Protein AF-A0A7V0RIN4-F1 (afdb_monomer)

Structure (mmCIF, N/CA/C/O backbone):
data_AF-A0A7V0RIN4-F1
#
_entry.id   AF-A0A7V0RIN4-F1
#
loop_
_atom_site.group_PDB
_atom_site.id
_atom_site.type_symbol
_atom_site.label_atom_id
_atom_site.label_alt_id
_atom_site.label_comp_id
_atom_site.label_asym_id
_atom_site.label_entity_id
_atom_site.label_seq_id
_atom_site.pdbx_PDB_ins_code
_atom_site.Cartn_x
_atom_site.Cartn_y
_atom_site.Cartn_z
_atom_site.occupancy
_atom_site.B_iso_or_equiv
_atom_site.auth_seq_id
_atom_site.auth_comp_id
_atom_site.auth_asym_id
_atom_site.auth_atom_id
_atom_site.pdbx_PDB_model_num
ATOM 1 N N . ALA A 1 1 ? 7.606 5.659 -5.996 1.00 88.56 1 ALA A N 1
ATOM 2 C CA . ALA A 1 1 ? 8.391 6.176 -7.137 1.00 88.56 1 ALA A CA 1
ATOM 3 C C . ALA A 1 1 ? 8.523 5.088 -8.209 1.00 88.56 1 ALA A C 1
ATOM 5 O O . ALA A 1 1 ? 8.202 3.943 -7.906 1.00 88.56 1 ALA A O 1
ATOM 6 N N . TRP A 1 2 ? 8.935 5.435 -9.434 1.00 95.88 2 TRP A N 1
ATOM 7 C CA . TRP A 1 2 ? 9.162 4.487 -10.538 1.00 95.88 2 TRP A CA 1
ATOM 8 C C . TRP A 1 2 ? 10.630 4.509 -10.979 1.00 95.88 2 TRP A C 1
ATOM 10 O O . TRP A 1 2 ? 11.251 5.571 -10.894 1.00 95.88 2 TRP A O 1
ATOM 20 N N . PRO A 1 3 ? 11.192 3.372 -11.421 1.00 96.38 3 PRO A N 1
ATOM 21 C CA . PRO A 1 3 ? 12.550 3.319 -11.941 1.00 96.38 3 PRO A CA 1
ATOM 22 C C . PRO A 1 3 ? 12.617 4.010 -13.308 1.00 96.38 3 PRO A C 1
ATOM 24 O O . PRO A 1 3 ? 11.660 3.970 -14.080 1.00 96.38 3 PRO A O 1
ATOM 27 N N . GLN A 1 4 ? 13.756 4.638 -13.601 1.00 95.06 4 GLN A N 1
ATOM 28 C CA . GLN A 1 4 ? 14.019 5.265 -14.904 1.00 95.06 4 GLN A CA 1
ATOM 29 C C . GLN A 1 4 ? 14.471 4.256 -15.967 1.00 95.06 4 GLN A C 1
ATOM 31 O O . GLN A 1 4 ? 14.445 4.567 -17.152 1.00 95.06 4 GLN A O 1
ATOM 36 N N . ASP A 1 5 ? 14.902 3.065 -15.551 1.00 96.00 5 ASP A N 1
ATOM 37 C CA . ASP A 1 5 ? 15.241 1.984 -16.469 1.00 96.00 5 ASP A CA 1
ATOM 38 C C . ASP A 1 5 ? 13.971 1.371 -17.080 1.00 96.00 5 ASP A C 1
ATOM 40 O O . ASP A 1 5 ? 13.063 0.935 -16.362 1.00 96.00 5 ASP A O 1
ATOM 44 N N . ASP A 1 6 ? 13.921 1.316 -18.411 1.00 94.69 6 ASP A N 1
ATOM 45 C CA . ASP A 1 6 ? 12.752 0.845 -19.156 1.00 94.69 6 ASP A CA 1
ATOM 46 C C . ASP A 1 6 ? 12.418 -0.620 -18.855 1.00 94.69 6 ASP A C 1
ATOM 48 O O . ASP A 1 6 ? 11.239 -0.977 -18.793 1.00 94.69 6 ASP A O 1
ATOM 52 N N . ALA A 1 7 ? 13.423 -1.475 -18.638 1.00 95.94 7 ALA A N 1
ATOM 53 C CA . ALA A 1 7 ? 13.204 -2.893 -18.370 1.00 95.94 7 ALA A CA 1
ATOM 54 C C . ALA A 1 7 ? 12.628 -3.114 -16.964 1.00 95.94 7 ALA A C 1
ATOM 56 O O . ALA A 1 7 ? 11.648 -3.851 -16.812 1.00 95.94 7 ALA A O 1
ATOM 57 N N . GLN A 1 8 ? 13.166 -2.432 -15.949 1.00 96.62 8 GLN A N 1
ATOM 58 C CA . GLN A 1 8 ? 12.593 -2.412 -14.602 1.00 96.62 8 GLN A CA 1
ATOM 59 C C . GLN A 1 8 ? 11.155 -1.877 -14.626 1.00 96.62 8 GLN A C 1
ATOM 61 O O . GLN A 1 8 ? 10.256 -2.464 -14.021 1.00 96.62 8 GLN A O 1
ATOM 66 N N . CYS A 1 9 ? 10.914 -0.788 -15.358 1.00 96.69 9 CYS A N 1
ATOM 67 C CA . CYS A 1 9 ? 9.596 -0.175 -15.465 1.00 96.69 9 CYS A CA 1
ATOM 68 C C . CYS A 1 9 ? 8.587 -1.118 -16.149 1.00 96.69 9 CYS A C 1
ATOM 70 O O . CYS A 1 9 ? 7.504 -1.371 -15.618 1.00 96.69 9 CYS A O 1
ATOM 72 N N . ALA A 1 10 ? 8.966 -1.733 -17.273 1.00 97.56 10 ALA A N 1
ATOM 73 C CA . ALA A 1 10 ? 8.162 -2.734 -17.974 1.00 97.56 10 ALA A CA 1
ATOM 74 C C . ALA A 1 10 ? 7.831 -3.948 -17.089 1.00 97.56 10 ALA A C 1
ATOM 76 O O . ALA A 1 10 ? 6.691 -4.426 -17.096 1.00 97.56 10 ALA A O 1
ATOM 77 N N . ALA A 1 11 ? 8.792 -4.416 -16.285 1.00 97.38 11 ALA A N 1
ATOM 78 C CA . ALA A 1 11 ? 8.574 -5.499 -15.333 1.00 97.38 11 ALA A CA 1
ATOM 79 C C . ALA A 1 11 ? 7.512 -5.131 -14.285 1.00 97.38 11 ALA A C 1
ATOM 81 O O . ALA A 1 11 ? 6.606 -5.927 -14.039 1.00 97.38 11 ALA A O 1
ATOM 82 N N . LEU A 1 12 ? 7.554 -3.913 -13.731 1.00 97.25 12 LEU A N 1
ATOM 83 C CA . LEU A 1 12 ? 6.536 -3.431 -12.790 1.00 97.25 12 LEU A CA 1
ATOM 84 C C . LEU A 1 12 ? 5.145 -3.320 -13.438 1.00 97.25 12 LEU A C 1
ATOM 86 O O . LEU A 1 12 ? 4.153 -3.737 -12.835 1.00 97.25 12 LEU A O 1
ATOM 90 N N . VAL A 1 13 ? 5.054 -2.819 -14.678 1.00 98.00 13 VAL A N 1
ATOM 91 C CA . VAL A 1 13 ? 3.782 -2.746 -15.429 1.00 98.00 13 VAL A CA 1
ATOM 92 C C . V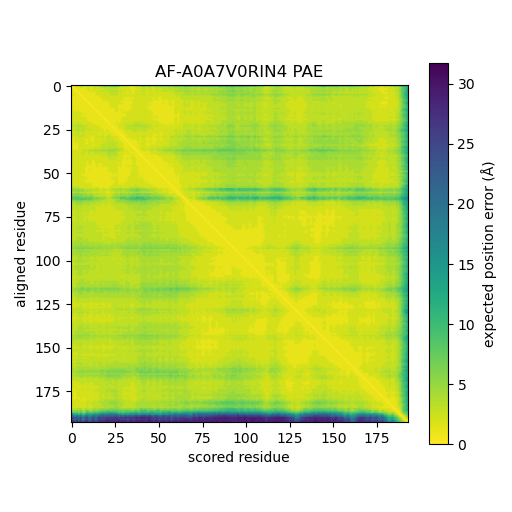AL A 1 13 ? 3.188 -4.140 -15.653 1.00 98.00 13 VAL A C 1
ATOM 94 O O . VAL A 1 13 ? 1.996 -4.362 -15.415 1.00 98.00 13 VAL A O 1
ATOM 97 N N . ALA A 1 14 ? 4.011 -5.092 -16.098 1.00 98.38 14 ALA A N 1
ATOM 98 C CA . ALA A 1 14 ? 3.585 -6.472 -16.297 1.00 98.38 14 ALA A CA 1
ATOM 99 C C . ALA A 1 14 ? 3.174 -7.123 -14.967 1.00 98.38 14 ALA A C 1
ATOM 101 O O . ALA A 1 14 ? 2.112 -7.740 -14.888 1.00 98.38 14 ALA A O 1
ATOM 102 N N . TYR A 1 15 ? 3.953 -6.928 -13.900 1.00 97.69 15 TYR A N 1
ATOM 103 C CA . TYR A 1 15 ? 3.659 -7.491 -12.584 1.00 97.69 15 TYR A CA 1
ATOM 104 C C . TYR A 1 15 ? 2.322 -6.993 -12.020 1.00 97.69 15 TYR A C 1
ATOM 106 O O . TYR A 1 15 ? 1.549 -7.792 -11.492 1.00 97.69 15 TYR A O 1
ATOM 114 N N . GLY A 1 16 ? 1.975 -5.718 -12.233 1.00 97.31 16 GLY A N 1
ATOM 115 C CA . GLY A 1 16 ? 0.652 -5.189 -11.889 1.00 97.31 16 GLY A CA 1
ATOM 116 C C . GLY A 1 16 ? -0.498 -5.933 -12.584 1.00 97.31 16 GLY A C 1
ATOM 117 O O . GLY A 1 16 ? -1.502 -6.253 -11.948 1.00 97.31 16 GLY A O 1
ATOM 118 N N . GLY A 1 17 ? -0.338 -6.282 -13.867 1.00 98.00 17 GLY A N 1
ATOM 119 C CA . GLY A 1 17 ? -1.309 -7.104 -14.599 1.00 98.00 17 GLY A CA 1
ATOM 120 C C . GLY A 1 17 ? -1.410 -8.537 -14.069 1.00 98.00 17 GLY A C 1
ATOM 121 O O . GLY A 1 17 ? -2.513 -9.064 -13.922 1.00 98.00 17 GLY A O 1
ATOM 122 N N . THR A 1 18 ? -0.272 -9.145 -13.729 1.00 98.25 18 THR A N 1
ATOM 123 C CA . THR A 1 18 ? -0.212 -10.468 -13.089 1.00 98.25 18 THR A CA 1
ATOM 124 C C . THR A 1 18 ? -0.971 -10.476 -11.762 1.00 98.25 18 THR A C 1
ATOM 126 O O . THR A 1 18 ? -1.851 -11.313 -11.568 1.00 98.25 18 THR A O 1
ATOM 129 N N . LEU A 1 19 ? -0.691 -9.521 -10.868 1.00 96.56 19 LEU A N 1
ATOM 130 C CA . LEU A 1 19 ? -1.348 -9.431 -9.561 1.00 96.56 19 LEU A CA 1
ATOM 131 C C . LEU A 1 19 ? -2.846 -9.137 -9.678 1.00 96.56 19 LEU A C 1
ATOM 133 O O . LEU A 1 19 ? -3.633 -9.731 -8.945 1.00 96.56 19 LEU A O 1
ATOM 137 N N . ALA A 1 20 ? -3.261 -8.287 -10.623 1.00 96.75 20 ALA A N 1
ATOM 138 C CA . ALA A 1 20 ? -4.677 -8.021 -10.872 1.00 96.75 20 ALA A CA 1
ATOM 139 C C . ALA A 1 20 ? -5.444 -9.291 -11.278 1.00 96.75 20 ALA A C 1
ATOM 141 O O . ALA A 1 20 ? -6.549 -9.531 -10.791 1.00 96.75 20 ALA A O 1
ATOM 142 N N . ALA A 1 21 ? -4.847 -10.125 -12.135 1.00 96.94 21 ALA A N 1
ATOM 143 C CA . ALA A 1 21 ? -5.445 -11.389 -12.554 1.00 96.94 21 ALA A CA 1
ATOM 144 C C . ALA A 1 21 ? -5.509 -12.418 -11.415 1.00 96.94 21 ALA A C 1
ATOM 146 O O . ALA A 1 21 ? -6.535 -13.076 -11.249 1.00 96.94 21 ALA A O 1
ATOM 147 N N . ILE A 1 22 ? -4.438 -12.541 -10.623 1.00 96.25 22 ILE A N 1
ATOM 148 C CA . ILE A 1 22 ? -4.377 -13.457 -9.472 1.00 96.25 22 ILE A CA 1
ATOM 149 C C . ILE A 1 22 ? -5.377 -13.038 -8.390 1.00 96.25 22 ILE A C 1
ATOM 151 O O . ILE A 1 22 ? -6.094 -13.881 -7.859 1.00 96.25 22 ILE A O 1
ATOM 155 N N . GLY A 1 23 ? -5.454 -11.740 -8.090 1.00 93.75 23 GLY A N 1
ATOM 156 C CA . GLY A 1 23 ? -6.353 -11.183 -7.080 1.00 93.75 23 GLY A CA 1
ATOM 157 C C . GLY A 1 23 ? -7.824 -11.109 -7.500 1.00 93.75 23 GLY A C 1
ATOM 158 O O . GLY A 1 23 ? -8.652 -10.685 -6.700 1.00 93.75 23 GLY A O 1
ATOM 159 N N . GLY A 1 24 ? -8.167 -11.488 -8.737 1.00 93.25 24 GLY A N 1
ATOM 160 C CA . GLY A 1 24 ? -9.548 -11.478 -9.228 1.00 93.25 24 GLY A CA 1
ATOM 161 C C . GLY A 1 24 ? -10.128 -10.076 -9.447 1.00 93.25 24 GLY A C 1
ATOM 162 O O . GLY A 1 24 ? -11.337 -9.883 -9.316 1.00 93.25 24 GLY A O 1
ATOM 163 N N . ALA A 1 25 ? -9.290 -9.084 -9.762 1.00 95.56 25 ALA A N 1
ATOM 164 C CA . ALA A 1 25 ? -9.740 -7.712 -9.969 1.00 95.56 25 ALA A CA 1
ATOM 165 C C . ALA A 1 25 ? -10.677 -7.597 -11.186 1.00 95.56 25 ALA A C 1
ATOM 167 O O . ALA A 1 25 ? -10.379 -8.095 -12.271 1.00 95.56 25 ALA A O 1
ATOM 168 N N . ALA A 1 26 ? -11.791 -6.875 -11.029 1.00 96.69 26 ALA A N 1
ATOM 169 C CA . ALA A 1 26 ? -12.725 -6.608 -12.128 1.00 96.69 26 ALA A CA 1
ATOM 170 C C . ALA A 1 26 ? -12.158 -5.628 -13.175 1.00 96.69 26 ALA A C 1
ATOM 172 O O . ALA A 1 26 ? -12.588 -5.619 -14.327 1.00 96.69 26 ALA A O 1
ATOM 173 N N . SER A 1 27 ? -11.206 -4.786 -12.770 1.00 96.81 27 SER A N 1
ATOM 174 C CA . SER A 1 27 ? -10.535 -3.804 -13.618 1.00 96.81 27 SER A CA 1
ATOM 175 C C . SER A 1 27 ? -9.115 -3.568 -13.114 1.00 96.81 27 SER A C 1
ATOM 177 O O . SER A 1 27 ? -8.848 -3.687 -11.918 1.00 96.81 27 SER A O 1
ATOM 179 N N . VAL A 1 28 ? -8.211 -3.208 -14.024 1.00 97.12 28 VAL A N 1
ATOM 180 C CA . VAL A 1 28 ? -6.842 -2.798 -13.703 1.00 97.12 28 VAL A CA 1
ATOM 181 C C . VAL A 1 28 ? -6.463 -1.569 -14.517 1.00 97.12 28 VAL A C 1
ATOM 183 O O . VAL A 1 28 ? -6.627 -1.530 -15.737 1.00 97.12 28 VAL A O 1
ATOM 186 N N . THR A 1 29 ? -5.930 -0.563 -13.831 1.00 96.62 29 THR A N 1
ATOM 187 C CA . THR A 1 29 ? -5.365 0.627 -14.466 1.00 96.62 29 THR A CA 1
ATOM 188 C C . THR A 1 29 ? -3.908 0.352 -14.808 1.00 96.62 29 THR A C 1
ATOM 190 O O . THR A 1 29 ? -3.083 0.172 -13.914 1.00 96.62 29 THR A O 1
ATOM 193 N N . THR A 1 30 ? -3.589 0.316 -16.101 1.00 95.94 30 THR A N 1
ATOM 194 C CA . THR A 1 30 ? -2.203 0.155 -16.558 1.00 95.94 30 THR A CA 1
ATOM 195 C C . THR A 1 30 ? -1.355 1.383 -16.235 1.00 95.94 30 THR A C 1
ATOM 197 O O . THR A 1 30 ? -1.860 2.491 -16.042 1.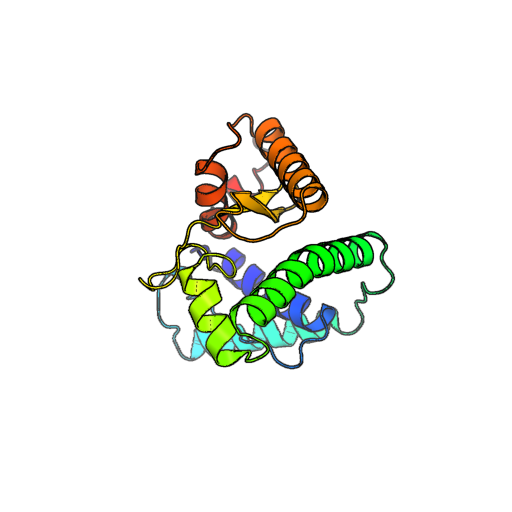00 95.94 30 THR A O 1
ATOM 200 N N . LYS A 1 31 ? -0.042 1.175 -16.248 1.00 97.00 31 LYS A N 1
ATOM 201 C CA . LYS A 1 31 ? 0.984 2.218 -16.221 1.00 97.00 31 LYS A CA 1
ATOM 202 C C . LYS A 1 31 ? 1.818 2.161 -17.500 1.00 97.00 31 LYS A C 1
ATOM 204 O O . LYS A 1 31 ? 1.521 1.361 -18.389 1.00 97.00 31 LYS A O 1
ATOM 209 N N . SER A 1 32 ? 2.804 3.042 -17.617 1.00 97.12 32 SER A N 1
ATOM 210 C CA . SER A 1 32 ? 3.659 3.159 -18.802 1.00 97.12 32 SER A CA 1
ATOM 211 C C . SER A 1 32 ? 5.131 3.180 -18.408 1.00 97.12 32 SER A C 1
ATOM 213 O O . SER A 1 32 ? 5.456 3.539 -17.279 1.00 97.12 32 SER A O 1
ATOM 215 N N . THR A 1 33 ? 6.018 2.879 -19.355 1.00 96.25 33 THR A N 1
ATOM 216 C CA . THR A 1 33 ? 7.471 3.023 -19.160 1.00 96.25 33 THR A CA 1
ATOM 217 C C . THR A 1 33 ? 7.885 4.465 -18.850 1.00 96.25 33 THR A C 1
ATOM 219 O O . THR A 1 33 ? 8.903 4.702 -18.214 1.00 96.25 33 THR A O 1
ATOM 222 N N . HIS A 1 34 ? 7.043 5.440 -19.207 1.00 96.88 34 HIS A N 1
ATOM 223 C CA . HIS A 1 34 ? 7.301 6.862 -18.997 1.00 96.88 34 HIS A CA 1
ATOM 224 C C . HIS A 1 34 ? 6.951 7.374 -17.587 1.00 96.88 34 HIS A C 1
ATOM 226 O O . HIS A 1 34 ? 7.130 8.561 -17.320 1.00 96.88 34 HIS A O 1
ATOM 232 N N . GLU A 1 35 ? 6.466 6.523 -16.676 1.00 96.19 35 GLU A N 1
ATOM 233 C CA . GLU A 1 35 ? 5.924 6.957 -15.377 1.00 96.19 35 GLU A CA 1
ATOM 234 C C . GLU A 1 35 ? 6.948 7.706 -14.499 1.00 96.19 35 GLU A C 1
ATOM 236 O O . GLU A 1 35 ? 6.569 8.567 -13.708 1.00 96.19 35 GLU A O 1
ATOM 241 N N . ALA A 1 36 ? 8.249 7.433 -14.662 1.00 95.44 36 ALA A N 1
ATOM 242 C CA . ALA A 1 36 ? 9.317 8.156 -13.966 1.00 95.44 36 ALA A CA 1
ATOM 243 C C . ALA A 1 36 ? 9.644 9.537 -14.574 1.00 95.44 36 ALA A C 1
ATOM 245 O O . ALA A 1 36 ? 10.322 10.342 -13.937 1.00 95.44 36 ALA A O 1
ATOM 246 N N . PHE A 1 37 ? 9.181 9.815 -15.796 1.00 95.00 37 PHE A N 1
ATOM 247 C CA . PHE A 1 37 ? 9.562 10.993 -16.580 1.00 95.00 37 PHE A CA 1
ATOM 248 C C . PHE A 1 37 ? 8.417 11.997 -16.754 1.00 95.00 37 PHE A C 1
ATOM 250 O O . PHE A 1 37 ? 8.662 13.202 -16.799 1.00 95.00 37 PHE A O 1
ATOM 257 N N . GLY A 1 38 ? 7.169 11.529 -16.854 1.00 94.25 38 GLY A N 1
ATOM 258 C CA . GLY A 1 38 ? 6.003 12.398 -16.999 1.00 94.25 38 GLY A CA 1
ATOM 259 C C . GLY A 1 38 ? 4.827 11.739 -17.714 1.00 94.25 38 GLY A C 1
ATOM 260 O O . GLY A 1 38 ? 4.660 10.522 -17.699 1.00 94.25 38 GLY A O 1
ATOM 261 N N . ILE A 1 39 ? 3.985 12.564 -18.342 1.00 96.81 39 ILE A N 1
ATOM 262 C CA . ILE A 1 39 ? 2.812 12.088 -19.087 1.00 96.81 39 ILE A CA 1
ATOM 263 C C . ILE A 1 39 ? 3.283 11.221 -20.272 1.00 96.81 39 ILE A C 1
ATOM 265 O O . ILE A 1 39 ? 4.112 11.683 -21.063 1.00 96.81 39 IL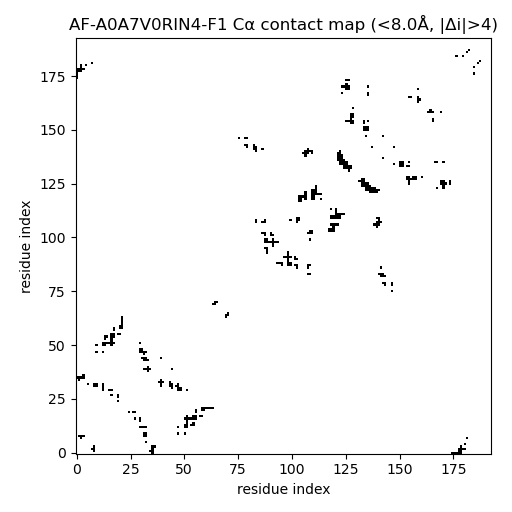E A O 1
ATOM 269 N N . PRO A 1 40 ? 2.764 9.989 -20.436 1.00 97.56 40 PRO A N 1
ATOM 270 C CA . PRO A 1 40 ? 3.188 9.119 -21.521 1.00 97.56 40 PRO A CA 1
ATOM 271 C C . PRO A 1 40 ? 2.749 9.637 -22.884 1.00 97.56 40 PRO A C 1
ATOM 273 O O . PRO A 1 40 ? 1.683 10.235 -23.047 1.00 97.56 40 PRO A O 1
ATOM 276 N N . THR A 1 41 ? 3.541 9.304 -23.899 1.00 98.19 41 THR A N 1
ATOM 277 C CA . THR A 1 41 ? 3.077 9.389 -25.283 1.00 98.19 41 THR A CA 1
ATOM 278 C C . THR A 1 41 ? 1.974 8.346 -25.518 1.00 98.19 41 THR A C 1
ATOM 280 O O . THR A 1 41 ? 1.897 7.342 -24.796 1.00 98.19 41 THR A O 1
ATOM 283 N N . PRO A 1 42 ? 1.125 8.514 -26.548 1.00 98.25 42 PRO A N 1
ATOM 284 C CA . PRO A 1 42 ? 0.139 7.496 -26.908 1.00 98.25 42 PRO A CA 1
ATOM 285 C C . PRO A 1 42 ? 0.754 6.106 -27.138 1.00 98.25 42 PRO A C 1
ATOM 287 O O . PRO A 1 42 ? 0.141 5.102 -26.785 1.00 98.25 42 PRO A O 1
ATOM 290 N N . GLN A 1 43 ? 1.972 6.046 -27.688 1.00 98.06 43 GLN A N 1
ATOM 291 C CA . GLN A 1 43 ? 2.707 4.808 -27.951 1.00 98.06 43 GLN A CA 1
ATOM 292 C C . GLN A 1 43 ? 3.121 4.112 -26.651 1.00 98.06 43 GLN A C 1
ATOM 294 O O . GLN A 1 43 ? 2.750 2.958 -26.453 1.00 98.06 43 GLN A O 1
ATOM 299 N N . ALA A 1 44 ? 3.777 4.827 -25.730 1.00 97.06 44 ALA A N 1
ATOM 300 C CA . ALA A 1 44 ? 4.184 4.271 -24.437 1.00 97.06 44 ALA A CA 1
ATOM 301 C C . ALA A 1 44 ? 2.973 3.810 -23.604 1.00 97.06 44 ALA A C 1
ATOM 303 O O . ALA A 1 44 ? 3.021 2.793 -22.909 1.00 97.06 44 ALA A O 1
ATOM 304 N N . ASN A 1 45 ? 1.846 4.522 -23.708 1.00 98.00 45 ASN A N 1
ATOM 305 C CA . ASN A 1 45 ? 0.601 4.114 -23.059 1.00 98.00 45 ASN A CA 1
ATOM 306 C C . ASN A 1 45 ? 0.018 2.826 -23.682 1.00 98.00 45 ASN A C 1
ATOM 308 O O . ASN A 1 45 ? -0.359 1.892 -22.973 1.00 98.00 45 ASN A O 1
ATOM 312 N N . ALA A 1 46 ? -0.008 2.733 -25.017 1.00 98.19 46 ALA A N 1
ATOM 313 C CA . ALA A 1 46 ? -0.459 1.532 -25.724 1.00 98.19 46 ALA A CA 1
ATOM 314 C C . ALA A 1 46 ? 0.439 0.310 -25.452 1.00 98.19 46 ALA A C 1
ATOM 316 O O . ALA A 1 46 ? -0.056 -0.815 -25.347 1.00 98.19 46 ALA A O 1
ATOM 317 N N . GLU A 1 47 ? 1.748 0.518 -25.310 1.00 98.00 47 GLU A N 1
ATOM 318 C CA . GLU A 1 47 ? 2.702 -0.512 -24.894 1.00 98.00 47 GLU A CA 1
ATOM 319 C C . GLU A 1 47 ? 2.409 -1.008 -23.477 1.00 98.00 47 GLU A C 1
ATOM 321 O O . GLU A 1 47 ? 2.313 -2.221 -23.275 1.00 98.00 47 GLU A O 1
ATOM 326 N N . GLY A 1 48 ? 2.146 -0.094 -22.537 1.00 98.19 48 GLY A N 1
ATOM 327 C CA . GLY A 1 48 ? 1.643 -0.404 -21.195 1.00 98.19 48 GLY A CA 1
ATOM 328 C C . GLY A 1 48 ? 0.437 -1.343 -21.219 1.00 98.19 48 GLY A C 1
ATOM 329 O O . GLY A 1 48 ? 0.482 -2.446 -20.673 1.00 98.19 48 GLY A O 1
ATOM 330 N N . LEU A 1 49 ? -0.611 -0.959 -21.960 1.00 98.38 49 LEU A N 1
ATOM 331 C CA . LEU A 1 49 ? -1.828 -1.766 -22.119 1.00 98.38 49 LEU A CA 1
ATOM 332 C C . LEU A 1 49 ? -1.536 -3.175 -22.650 1.00 98.38 49 LEU A C 1
ATOM 334 O O . LEU A 1 49 ? -2.119 -4.156 -22.180 1.00 98.38 49 LEU A O 1
ATOM 338 N N . ARG A 1 50 ? -0.641 -3.296 -23.636 1.00 98.62 50 ARG A N 1
ATOM 339 C CA . ARG A 1 50 ? -0.241 -4.593 -24.197 1.00 98.62 50 ARG A CA 1
ATOM 340 C C . ARG A 1 50 ? 0.502 -5.448 -23.173 1.00 98.62 50 ARG A C 1
ATOM 342 O O . ARG A 1 50 ? 0.189 -6.634 -23.069 1.00 98.62 50 ARG A O 1
ATOM 349 N N . MET A 1 51 ? 1.440 -4.864 -22.423 1.00 98.62 51 MET A N 1
ATOM 350 C CA . MET A 1 51 ? 2.181 -5.554 -21.361 1.00 98.62 51 MET A CA 1
ATOM 351 C C . MET A 1 51 ? 1.233 -6.079 -20.283 1.00 98.62 51 MET A C 1
ATOM 353 O O . MET A 1 51 ? 1.228 -7.278 -20.001 1.00 98.62 51 MET A O 1
ATOM 357 N N . THR A 1 52 ? 0.363 -5.219 -19.749 1.00 98.56 52 THR A N 1
ATOM 358 C CA . THR A 1 52 ? -0.625 -5.602 -18.732 1.00 98.56 52 THR A CA 1
ATOM 359 C C . THR A 1 52 ? -1.576 -6.683 -19.246 1.00 98.56 52 THR A C 1
ATOM 361 O O . THR A 1 52 ? -1.800 -7.678 -18.559 1.00 98.56 52 THR A O 1
ATOM 364 N N . ARG A 1 53 ? -2.090 -6.560 -20.479 1.00 98.44 53 ARG A N 1
ATOM 365 C CA . ARG A 1 53 ? -2.975 -7.576 -21.073 1.00 98.44 53 ARG A CA 1
ATOM 366 C C . ARG A 1 53 ? -2.281 -8.930 -21.235 1.00 98.44 53 ARG A C 1
ATOM 368 O O . ARG A 1 53 ? -2.901 -9.962 -20.978 1.00 98.44 53 ARG A O 1
ATOM 375 N N . MET A 1 54 ? -1.018 -8.942 -21.662 1.00 98.69 54 MET A N 1
ATOM 376 C CA . MET A 1 54 ? -0.248 -10.179 -21.793 1.00 98.69 54 MET A CA 1
ATOM 377 C C . MET A 1 54 ? 0.003 -10.826 -20.426 1.00 98.69 54 MET A C 1
ATOM 379 O O . MET A 1 54 ? -0.183 -12.032 -20.279 1.00 98.69 54 MET A O 1
ATOM 383 N N . ALA A 1 55 ? 0.348 -10.031 -19.413 1.00 98.56 55 ALA A N 1
ATOM 384 C CA . ALA A 1 55 ? 0.554 -10.515 -18.052 1.00 98.56 55 ALA A CA 1
ATOM 385 C C . ALA A 1 55 ? -0.712 -11.152 -17.451 1.00 98.56 55 ALA A C 1
ATOM 387 O O . ALA A 1 55 ? -0.650 -12.262 -16.922 1.00 98.56 55 ALA A O 1
ATOM 388 N N . ILE A 1 56 ? -1.880 -10.521 -17.634 1.00 98.44 56 ILE A N 1
ATOM 389 C CA . ILE A 1 56 ? -3.178 -11.097 -17.239 1.00 98.44 56 ILE A CA 1
ATOM 390 C C . ILE A 1 56 ? -3.388 -12.464 -17.897 1.00 98.44 56 ILE A C 1
ATOM 392 O O . ILE A 1 56 ? -3.772 -13.430 -17.236 1.00 98.44 56 ILE A O 1
ATOM 396 N N . TYR A 1 57 ? -3.121 -12.565 -19.204 1.00 98.31 57 TYR A N 1
ATOM 397 C CA . TYR A 1 57 ? -3.258 -13.827 -19.923 1.00 98.31 57 TYR A CA 1
ATOM 398 C C . TYR A 1 57 ? -2.329 -14.906 -19.355 1.00 98.31 57 TYR A C 1
ATOM 400 O O . TYR A 1 57 ? -2.764 -16.044 -19.171 1.00 98.31 57 TYR A O 1
ATOM 408 N N . LEU A 1 58 ? -1.074 -14.574 -19.047 1.00 98.44 58 LEU A N 1
ATOM 409 C CA . LEU A 1 58 ? -0.115 -15.517 -18.463 1.00 98.44 58 LEU A CA 1
ATOM 410 C C . LEU A 1 58 ? -0.551 -16.008 -17.074 1.00 98.44 58 LEU A C 1
ATOM 412 O O . LEU A 1 58 ? -0.390 -17.187 -16.771 1.00 98.44 58 LEU A O 1
ATOM 416 N N . ALA A 1 59 ? -1.180 -15.147 -16.275 1.00 97.81 59 ALA A N 1
ATOM 417 C CA . ALA A 1 59 ? -1.597 -15.448 -14.908 1.00 97.81 59 ALA A CA 1
ATOM 418 C C . ALA A 1 59 ? -2.965 -16.152 -14.779 1.00 97.81 59 ALA A C 1
ATOM 420 O O . ALA A 1 59 ? -3.379 -16.496 -13.674 1.00 97.81 59 ALA A O 1
ATOM 421 N N . ARG A 1 60 ? -3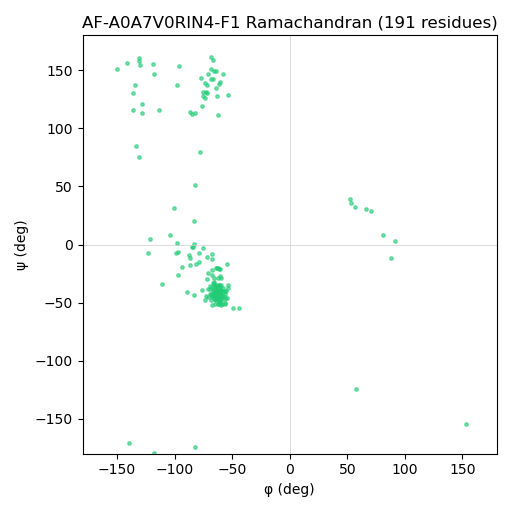.682 -16.397 -15.886 1.00 92.38 60 ARG A N 1
ATOM 422 C CA . ARG A 1 60 ? -5.117 -16.764 -15.914 1.00 92.38 60 ARG A CA 1
ATOM 423 C C . ARG A 1 60 ? -5.554 -17.985 -15.082 1.00 92.38 60 ARG A C 1
ATOM 425 O O . ARG A 1 60 ? -6.753 -18.145 -14.857 1.00 92.38 60 ARG A O 1
ATOM 432 N N . GLN A 1 61 ? -4.638 -18.855 -14.657 1.00 94.12 61 GLN A N 1
ATOM 433 C CA . GLN A 1 61 ? -4.930 -20.041 -13.830 1.00 94.12 61 GLN A CA 1
ATOM 434 C C . GLN A 1 61 ? -4.176 -20.065 -12.493 1.00 94.12 61 GLN A C 1
ATOM 436 O O . GLN A 1 61 ? -4.270 -21.047 -11.766 1.00 94.12 61 GLN A O 1
ATOM 441 N N . ILE A 1 62 ? -3.430 -19.013 -12.154 1.00 95.62 62 ILE A N 1
ATOM 442 C CA . ILE A 1 62 ? -2.746 -18.932 -10.861 1.00 95.62 62 ILE A CA 1
ATOM 443 C C . ILE A 1 62 ? -3.789 -18.619 -9.779 1.00 95.62 62 ILE A C 1
ATOM 445 O O . ILE A 1 62 ? -4.626 -17.728 -9.951 1.00 95.62 62 ILE A O 1
ATOM 449 N N . ARG A 1 63 ? -3.760 -19.379 -8.682 1.00 92.12 63 ARG A N 1
ATOM 450 C CA . ARG A 1 63 ? -4.694 -19.300 -7.552 1.00 92.12 63 ARG A CA 1
ATOM 451 C C . ARG A 1 63 ? -3.907 -19.340 -6.244 1.00 92.12 63 ARG A C 1
ATOM 453 O O . ARG A 1 63 ? -2.948 -20.101 -6.146 1.00 92.12 63 ARG A O 1
ATOM 460 N N . LEU A 1 64 ? -4.280 -18.491 -5.286 1.00 92.62 64 LEU A N 1
ATOM 461 C CA . LEU A 1 64 ? -3.617 -18.358 -3.977 1.00 92.62 64 LEU A CA 1
ATOM 462 C C . LEU A 1 64 ? -4.576 -18.580 -2.801 1.00 92.62 64 LEU A C 1
ATOM 464 O O . LEU A 1 64 ? -4.138 -18.623 -1.658 1.00 92.62 64 LEU A O 1
ATOM 468 N N . ASP A 1 65 ? -5.871 -18.716 -3.070 1.00 87.12 65 ASP A N 1
ATOM 469 C CA . ASP A 1 65 ? -6.968 -18.709 -2.101 1.00 87.12 65 ASP A CA 1
ATOM 470 C C . ASP A 1 65 ? -6.935 -19.867 -1.097 1.00 87.12 65 ASP A C 1
ATOM 472 O O . ASP A 1 65 ? -7.484 -19.742 -0.006 1.00 87.12 65 ASP A O 1
ATOM 476 N N . GLU A 1 66 ? -6.221 -20.947 -1.410 1.00 90.00 66 GLU A N 1
ATOM 477 C CA . GLU A 1 66 ? -6.009 -22.077 -0.498 1.00 90.00 66 GLU A CA 1
ATOM 478 C C . GLU A 1 66 ? -4.669 -22.007 0.255 1.00 90.00 66 GLU A C 1
ATOM 480 O O . GLU A 1 66 ? -4.407 -22.826 1.137 1.00 90.00 66 GLU A O 1
ATOM 485 N N . HIS A 1 67 ? -3.797 -21.045 -0.068 1.00 95.19 67 HIS A N 1
ATOM 486 C CA . HIS A 1 67 ? -2.470 -20.976 0.533 1.00 95.19 67 HIS A CA 1
ATOM 487 C C . HIS A 1 67 ? -2.551 -20.456 1.981 1.00 95.19 67 HIS A C 1
ATOM 489 O O . HIS A 1 67 ? -3.097 -19.369 2.204 1.00 95.19 67 HIS A O 1
ATOM 495 N N . PRO A 1 68 ? -1.965 -21.153 2.978 1.00 96.50 68 PRO A N 1
ATOM 496 C CA . PRO A 1 68 ? -2.046 -20.739 4.380 1.00 96.50 68 PRO A CA 1
ATOM 497 C C . PRO A 1 68 ? -1.540 -19.318 4.635 1.00 96.50 68 PRO A C 1
ATOM 499 O O . PRO A 1 68 ? -2.157 -18.569 5.385 1.00 96.50 68 PRO A O 1
ATOM 502 N N . GLU A 1 69 ? -0.448 -18.919 3.977 1.00 94.50 69 GLU A N 1
ATOM 503 C CA . GLU A 1 69 ? 0.107 -17.566 4.127 1.00 94.50 69 GLU A CA 1
ATOM 504 C C . GLU A 1 69 ? -0.815 -16.493 3.536 1.00 94.50 69 GLU A C 1
ATOM 506 O O . GLU A 1 69 ? -0.957 -15.423 4.119 1.00 94.50 69 GLU A O 1
ATOM 511 N N . PHE A 1 70 ? -1.495 -16.793 2.423 1.00 94.69 70 PHE A N 1
ATOM 512 C CA . PHE A 1 70 ? -2.476 -15.880 1.839 1.00 94.69 70 PHE A CA 1
ATOM 513 C C . PHE A 1 70 ? -3.665 -15.696 2.785 1.00 94.69 70 PHE A C 1
ATOM 515 O O . PHE A 1 70 ? -4.058 -14.569 3.078 1.00 94.69 70 PHE A O 1
ATOM 522 N N . LEU A 1 71 ? -4.202 -16.796 3.319 1.00 96.75 71 LEU A N 1
ATOM 523 C CA . LEU A 1 71 ? -5.312 -16.757 4.272 1.00 96.75 71 LEU A CA 1
ATOM 524 C C . LEU A 1 71 ? -4.947 -16.016 5.565 1.00 96.75 71 LEU A C 1
ATOM 526 O O . LEU A 1 71 ? -5.767 -15.252 6.075 1.00 96.75 71 LEU A O 1
ATOM 530 N N . ALA A 1 72 ? -3.726 -16.205 6.069 1.00 96.88 72 ALA A N 1
ATOM 531 C CA . ALA A 1 72 ? -3.232 -15.507 7.251 1.00 96.88 72 ALA A CA 1
ATOM 532 C C . ALA A 1 72 ? -3.120 -13.992 7.022 1.00 96.88 72 ALA A C 1
ATOM 534 O O . ALA A 1 72 ? -3.552 -13.212 7.869 1.00 96.88 72 ALA A O 1
ATOM 535 N N . GLU A 1 73 ? -2.601 -13.568 5.868 1.00 97.06 73 GLU A N 1
ATOM 536 C CA . GLU A 1 73 ? -2.506 -12.149 5.514 1.00 97.06 73 GLU A CA 1
ATOM 537 C C . GLU A 1 73 ? -3.900 -11.522 5.314 1.00 97.06 73 GLU A C 1
ATOM 539 O O . GLU A 1 73 ? -4.165 -10.419 5.787 1.00 97.06 73 GLU A O 1
ATOM 544 N N . VAL A 1 74 ? -4.841 -12.247 4.693 1.00 96.94 74 VAL A N 1
ATOM 545 C CA . VAL A 1 74 ? -6.246 -11.815 4.567 1.00 96.94 74 VAL A CA 1
ATOM 546 C C . VAL A 1 74 ? -6.906 -11.632 5.938 1.00 96.94 74 VAL A C 1
ATOM 548 O O . VAL A 1 74 ? -7.670 -10.682 6.127 1.00 96.94 74 VAL A O 1
ATOM 551 N N . ASP A 1 75 ? -6.658 -12.537 6.887 1.00 98.06 75 ASP A N 1
ATOM 552 C CA . ASP A 1 75 ? -7.176 -12.407 8.251 1.00 98.06 75 ASP A CA 1
ATOM 553 C C . ASP A 1 75 ? -6.566 -11.203 8.979 1.00 98.06 75 ASP A C 1
ATOM 555 O O . ASP A 1 75 ? -7.303 -10.405 9.562 1.00 98.06 75 ASP A O 1
ATOM 559 N N . LEU A 1 76 ? -5.248 -11.017 8.868 1.00 98.44 76 LEU A N 1
ATOM 560 C CA . LEU A 1 76 ? -4.541 -9.871 9.434 1.00 98.44 76 LEU A CA 1
ATOM 561 C C . LEU A 1 76 ? -5.132 -8.543 8.932 1.00 98.44 76 LEU A C 1
ATOM 563 O O . LEU A 1 76 ? -5.552 -7.724 9.748 1.00 98.44 76 LEU A O 1
ATOM 567 N N . ILE A 1 77 ? -5.308 -8.383 7.616 1.00 98.31 77 ILE A N 1
ATOM 568 C CA . ILE A 1 77 ? -5.921 -7.180 7.021 1.00 98.31 77 ILE A CA 1
ATOM 569 C C . ILE A 1 77 ? -7.356 -6.973 7.533 1.00 98.31 77 ILE A C 1
ATOM 571 O O . ILE A 1 77 ? -7.777 -5.852 7.818 1.00 98.31 77 ILE A O 1
ATOM 575 N N . LYS A 1 78 ? -8.148 -8.040 7.702 1.00 98.56 78 LYS A N 1
ATOM 576 C CA . LYS A 1 78 ? -9.497 -7.910 8.282 1.00 98.56 78 LYS A CA 1
ATOM 577 C C . LYS A 1 78 ? -9.451 -7.436 9.735 1.00 98.56 78 LYS A C 1
ATOM 579 O O . LYS A 1 78 ? -10.340 -6.691 10.142 1.00 98.56 78 LYS A O 1
ATOM 584 N N . ARG A 1 79 ? -8.465 -7.874 10.519 1.00 98.44 79 ARG A N 1
ATOM 585 C CA . ARG A 1 79 ? -8.269 -7.443 11.914 1.00 98.44 79 ARG A CA 1
ATOM 586 C C . ARG A 1 79 ? -7.771 -6.002 12.013 1.00 98.44 79 ARG A C 1
ATOM 588 O O . ARG A 1 79 ? -8.119 -5.326 12.971 1.00 98.44 79 ARG A O 1
ATOM 595 N N . GLU A 1 80 ? -7.025 -5.528 11.021 1.00 98.38 80 GLU A N 1
ATOM 596 C CA . GLU A 1 80 ? -6.636 -4.121 10.879 1.00 98.38 80 GLU A CA 1
ATOM 597 C C . GLU A 1 80 ? -7.840 -3.223 10.561 1.00 98.38 80 GLU A C 1
ATOM 599 O O . GLU A 1 80 ? -8.036 -2.188 11.193 1.00 98.38 80 GLU A O 1
ATOM 604 N N . VAL A 1 81 ? -8.672 -3.630 9.597 1.00 98.31 81 VAL A N 1
ATOM 605 C CA . VAL A 1 81 ? -9.743 -2.784 9.045 1.00 98.31 81 VAL A CA 1
ATOM 606 C C . VAL A 1 81 ? -10.958 -2.670 9.967 1.00 98.31 81 VAL A C 1
ATOM 608 O O . VAL A 1 81 ? -11.542 -1.590 10.062 1.00 98.31 81 VAL A O 1
ATOM 611 N N . ARG A 1 82 ? -11.371 -3.756 10.638 1.00 98.44 82 ARG A N 1
ATOM 612 C CA . ARG A 1 82 ? -12.613 -3.759 11.439 1.00 98.44 82 ARG A CA 1
ATOM 613 C C . ARG A 1 82 ? -12.639 -2.665 12.516 1.00 98.44 82 ARG A C 1
ATOM 615 O O . ARG A 1 82 ? -13.585 -1.885 12.478 1.00 98.44 82 ARG A O 1
ATOM 622 N N . PRO A 1 83 ? -11.622 -2.513 13.390 1.00 98.44 83 PRO A N 1
ATOM 623 C CA . PRO A 1 83 ? -11.645 -1.472 14.418 1.00 98.44 83 PRO A CA 1
ATOM 624 C C . PRO A 1 83 ? -11.741 -0.052 13.848 1.00 98.44 83 PRO A C 1
ATOM 626 O O . PRO A 1 83 ? -12.393 0.804 14.439 1.00 98.44 83 PRO A O 1
ATOM 629 N N . ILE A 1 84 ? -11.122 0.201 12.688 1.00 98.50 84 ILE A N 1
ATOM 630 C CA . ILE A 1 84 ? -11.180 1.502 12.007 1.00 98.50 84 ILE A CA 1
ATOM 631 C C . ILE A 1 84 ? -12.613 1.793 11.552 1.00 98.50 84 ILE A C 1
ATOM 633 O O . ILE A 1 84 ? -13.123 2.889 11.785 1.00 98.50 84 ILE A O 1
ATOM 637 N N . LEU A 1 85 ? -13.272 0.822 10.911 1.00 98.44 85 LEU A N 1
ATOM 638 C CA . LEU A 1 85 ? -14.658 0.970 10.461 1.00 98.44 85 LEU A CA 1
ATOM 639 C C . LEU A 1 85 ? -15.635 1.082 11.633 1.00 98.44 85 LEU A C 1
ATOM 641 O O . LEU A 1 85 ? -16.508 1.948 11.597 1.00 98.44 85 LEU A O 1
ATOM 645 N N . ASP A 1 86 ? -15.463 0.266 12.673 1.00 98.56 86 ASP A N 1
ATOM 646 C CA . ASP A 1 86 ? -16.312 0.290 13.865 1.00 98.56 86 ASP A CA 1
ATOM 647 C C . ASP A 1 86 ? -16.222 1.660 14.559 1.00 98.56 86 ASP A C 1
ATOM 649 O O . ASP A 1 86 ? -17.246 2.307 14.781 1.00 98.56 86 ASP A O 1
ATOM 653 N N . ALA A 1 87 ? -15.007 2.172 14.786 1.00 98.62 87 ALA A N 1
ATOM 654 C CA . ALA A 1 87 ? -14.795 3.492 15.384 1.00 98.62 87 ALA A CA 1
ATOM 655 C C . ALA A 1 87 ? -15.283 4.645 14.485 1.00 98.62 87 ALA A C 1
ATOM 657 O O . ALA A 1 87 ? -15.783 5.656 14.982 1.00 98.62 87 ALA A O 1
ATOM 658 N N . THR A 1 88 ? -15.176 4.498 13.157 1.00 98.62 88 THR A N 1
ATOM 659 C CA . THR A 1 88 ? -15.700 5.477 12.186 1.00 98.62 88 THR A CA 1
ATOM 660 C C . THR A 1 88 ? -17.229 5.548 12.236 1.00 98.62 88 THR A C 1
ATOM 662 O O . THR A 1 88 ? -17.799 6.638 12.182 1.00 98.62 88 THR A O 1
ATOM 665 N N . LEU A 1 89 ? -17.909 4.407 12.363 1.00 98.62 89 LEU A N 1
ATOM 666 C CA . LEU A 1 89 ? -19.365 4.365 12.506 1.00 98.62 89 LEU A CA 1
ATOM 667 C C . LEU A 1 89 ? -19.815 4.879 13.876 1.00 98.62 89 LEU A C 1
ATOM 669 O O . LEU A 1 89 ? -20.813 5.593 13.948 1.00 98.62 89 LEU A O 1
ATOM 673 N N . GLU A 1 90 ? -19.078 4.568 14.944 1.00 98.62 90 GLU A N 1
ATOM 674 C CA . GLU A 1 90 ? -19.374 5.037 16.301 1.00 98.62 90 GLU A CA 1
ATOM 675 C C . GLU A 1 90 ? -19.322 6.567 16.393 1.00 98.62 90 GLU A C 1
ATOM 677 O O . GLU A 1 90 ? -20.297 7.193 16.809 1.00 98.62 90 GLU A O 1
ATOM 682 N N . ILE A 1 91 ? -18.234 7.193 15.929 1.00 98.50 91 ILE A N 1
ATOM 683 C CA . ILE A 1 91 ? -18.096 8.660 15.961 1.00 98.50 91 ILE A CA 1
ATOM 684 C C . ILE A 1 91 ? -19.079 9.364 15.011 1.00 98.50 91 ILE A C 1
ATOM 686 O O . ILE A 1 91 ? -19.392 10.546 15.187 1.00 98.50 91 ILE A O 1
ATOM 690 N N . GLY A 1 92 ? -19.571 8.643 14.002 1.00 98.44 92 GLY A N 1
ATOM 691 C CA . GLY A 1 92 ? -20.626 9.077 13.092 1.00 98.44 92 GLY A CA 1
ATOM 692 C C . GLY A 1 92 ? -22.044 8.847 13.611 1.00 98.44 92 GLY A C 1
ATOM 693 O O . GLY A 1 92 ? -22.984 9.193 12.904 1.00 98.44 92 GLY A O 1
ATOM 694 N N . GLU A 1 93 ? -22.221 8.255 14.798 1.00 98.19 93 GLU A N 1
ATOM 695 C CA . GLU A 1 93 ? -23.535 7.868 15.340 1.00 98.19 93 GLU A CA 1
ATOM 696 C C . GLU A 1 93 ? -24.338 6.991 14.351 1.00 98.19 93 GLU A C 1
ATOM 698 O O . GLU A 1 93 ? -25.558 7.095 14.225 1.00 98.19 93 GLU A O 1
ATOM 703 N N . GLY A 1 94 ? -23.631 6.126 13.614 1.00 97.50 94 GLY A N 1
ATOM 704 C CA . GLY A 1 94 ? -24.177 5.262 12.564 1.00 97.50 94 GLY A CA 1
ATOM 705 C C . GLY A 1 94 ? -24.226 5.886 11.163 1.00 97.50 94 GLY A C 1
ATOM 706 O O . GLY A 1 94 ? -24.425 5.156 10.191 1.00 97.50 94 GLY A O 1
ATOM 707 N N . ASP A 1 95 ? -24.003 7.195 11.016 1.00 98.56 95 ASP A N 1
ATOM 708 C CA . ASP A 1 95 ? -23.878 7.851 9.711 1.00 98.56 95 ASP A CA 1
ATOM 709 C C . ASP A 1 95 ? -22.438 7.735 9.190 1.00 98.56 95 ASP A C 1
ATOM 711 O O . ASP A 1 95 ? -21.504 8.339 9.718 1.00 98.56 95 ASP A O 1
ATOM 715 N N . VAL A 1 96 ? -22.252 6.966 8.115 1.00 98.00 96 VAL A N 1
ATOM 716 C CA . VAL A 1 96 ? -20.929 6.715 7.526 1.00 98.00 96 VAL A CA 1
ATOM 717 C C . VAL A 1 96 ? -20.290 7.967 6.919 1.00 98.00 96 VAL A C 1
ATOM 719 O O . VAL A 1 96 ? -19.068 8.106 6.957 1.00 98.00 96 VAL A O 1
ATOM 722 N N . ALA A 1 97 ? -21.076 8.892 6.364 1.00 98.44 97 ALA A N 1
ATOM 723 C CA . ALA A 1 97 ? -20.542 10.085 5.717 1.00 98.44 97 ALA A CA 1
ATOM 724 C C . ALA A 1 97 ? -20.033 11.074 6.770 1.00 98.44 97 ALA A C 1
ATOM 726 O O . ALA A 1 97 ? -18.897 11.547 6.686 1.00 98.44 97 ALA A O 1
ATOM 727 N N . VAL A 1 98 ? -20.844 11.323 7.801 1.00 98.56 98 VAL A N 1
ATOM 728 C CA . VAL A 1 98 ? -20.453 12.141 8.956 1.00 98.56 98 VAL A CA 1
ATOM 729 C C . VAL A 1 98 ? -19.301 11.483 9.715 1.00 98.56 98 VAL A C 1
ATOM 731 O O . VAL A 1 98 ? -18.318 12.152 10.042 1.00 98.56 98 VAL A O 1
ATOM 734 N N . GLY A 1 99 ? -19.387 10.169 9.933 1.00 98.62 99 GLY A N 1
ATOM 735 C CA . GLY A 1 99 ? -18.351 9.366 10.571 1.00 98.62 99 GLY A CA 1
ATOM 736 C C . GLY A 1 99 ? -17.012 9.475 9.858 1.00 98.62 99 GLY A C 1
ATOM 737 O O . GLY A 1 99 ? -16.006 9.728 10.505 1.00 98.62 99 GLY A O 1
ATOM 738 N N . THR A 1 100 ? -16.995 9.399 8.525 1.00 98.50 100 THR A N 1
ATOM 739 C CA . THR A 1 100 ? -15.762 9.530 7.729 1.00 98.50 100 THR A CA 1
ATOM 740 C C . THR A 1 100 ? -15.077 10.879 7.954 1.00 98.50 100 THR A C 1
ATOM 742 O O . THR A 1 100 ? -13.869 10.922 8.182 1.00 98.50 100 THR A O 1
ATOM 745 N N . VAL A 1 101 ? -15.828 11.987 7.922 1.00 98.31 101 VAL A N 1
ATOM 746 C CA . VAL A 1 101 ? -15.261 13.329 8.152 1.00 98.31 101 VAL A CA 1
ATOM 747 C C . VAL A 1 101 ? -14.674 13.427 9.560 1.00 98.31 101 VAL A C 1
ATOM 749 O O . VAL A 1 101 ? -13.508 13.786 9.715 1.00 98.31 101 VAL A O 1
ATOM 752 N N . ARG A 1 102 ? -15.456 13.042 10.576 1.00 98.50 102 ARG A N 1
ATOM 753 C CA . ARG A 1 102 ? -15.032 13.086 11.983 1.00 98.50 102 ARG A CA 1
ATOM 754 C C . ARG A 1 102 ? -13.838 12.163 12.252 1.00 98.50 102 ARG A C 1
ATOM 756 O O . ARG A 1 102 ? -12.919 12.548 12.967 1.00 98.50 102 ARG A O 1
ATOM 763 N N . ALA A 1 103 ? -13.817 10.970 11.660 1.00 98.50 103 ALA A N 1
ATOM 764 C CA . ALA A 1 103 ? -12.733 10.003 11.803 1.00 98.50 103 ALA A CA 1
ATOM 765 C C . ALA A 1 103 ? -11.419 10.519 11.204 1.00 98.50 103 ALA A C 1
ATOM 767 O O . ALA A 1 103 ? -10.377 10.377 11.844 1.00 98.50 103 ALA A O 1
ATOM 768 N N . CYS A 1 104 ? -11.465 11.169 10.035 1.00 98.31 104 CYS A N 1
ATOM 769 C CA . C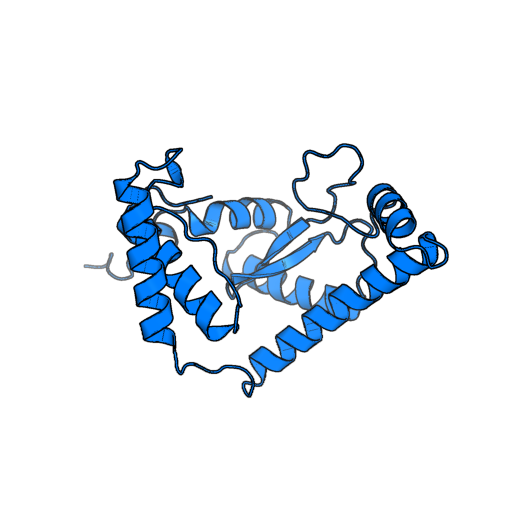YS A 1 104 ? -10.304 11.843 9.446 1.00 98.31 104 CYS A CA 1
ATOM 770 C C . CYS A 1 104 ? -9.770 12.965 10.349 1.00 98.31 104 CYS A C 1
ATOM 772 O O . CYS A 1 104 ? -8.569 13.032 10.616 1.00 98.31 104 CYS A O 1
ATOM 774 N N . GLU A 1 105 ? -10.662 13.815 10.869 1.00 97.56 105 GLU A N 1
ATOM 775 C CA . GLU A 1 105 ? -10.296 14.919 11.767 1.00 97.56 105 GLU A CA 1
ATOM 776 C C . GLU A 1 105 ? -9.747 14.436 13.120 1.00 97.56 105 GLU A C 1
ATOM 778 O O . GLU A 1 105 ? -8.923 15.123 13.734 1.00 97.56 105 GLU A O 1
ATOM 783 N N . ALA A 1 106 ? -10.182 13.261 13.580 1.00 98.00 106 ALA A N 1
ATOM 784 C CA . ALA A 1 106 ? -9.726 12.621 14.811 1.00 98.00 106 ALA A CA 1
ATOM 785 C C . ALA A 1 106 ? -8.465 11.755 14.627 1.00 98.00 106 ALA A C 1
ATOM 787 O O . ALA A 1 106 ? -7.803 11.456 15.615 1.00 98.00 106 ALA A O 1
ATOM 788 N N . GLY A 1 107 ? -8.117 11.370 13.393 1.00 98.31 107 GLY A N 1
ATOM 789 C CA . GLY A 1 107 ? -7.024 10.433 13.098 1.00 98.31 107 GLY A CA 1
ATOM 790 C C . GLY A 1 107 ? -7.386 8.950 13.256 1.00 98.31 107 GLY A C 1
ATOM 791 O O . GLY A 1 107 ? -6.509 8.101 13.137 1.00 98.31 107 GLY A O 1
ATOM 792 N N . ILE A 1 108 ? -8.668 8.631 13.482 1.00 98.44 108 ILE A N 1
ATOM 793 C CA . ILE A 1 108 ? -9.198 7.254 13.502 1.00 98.44 108 ILE A CA 1
ATOM 794 C C . ILE A 1 108 ? -9.046 6.612 12.118 1.00 98.44 108 ILE A C 1
ATOM 796 O O . ILE A 1 108 ? -8.677 5.444 12.002 1.00 98.44 108 ILE A O 1
ATOM 800 N N . LEU A 1 109 ? -9.321 7.398 11.075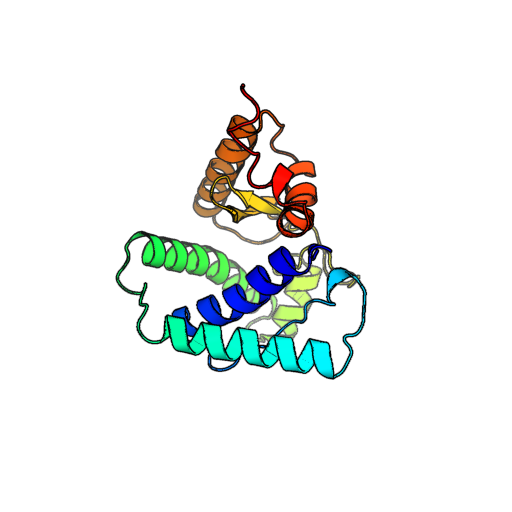 1.00 98.38 109 LEU A N 1
ATOM 801 C CA . LEU A 1 109 ? -9.060 7.068 9.681 1.00 98.38 109 LEU A CA 1
ATOM 802 C C . LEU A 1 109 ? -7.981 8.020 9.174 1.00 98.38 109 LEU A C 1
ATOM 804 O O . LEU A 1 109 ? -8.208 9.226 9.107 1.00 98.38 109 LEU A O 1
ATOM 808 N N . ASP A 1 110 ? -6.815 7.494 8.820 1.00 98.31 110 ASP A N 1
ATOM 809 C CA . ASP A 1 110 ? -5.679 8.321 8.428 1.00 98.31 110 ASP A CA 1
ATOM 810 C C . ASP A 1 110 ? -5.066 7.856 7.101 1.00 98.31 110 ASP A C 1
ATOM 812 O O . ASP A 1 110 ? -5.200 6.700 6.696 1.00 98.31 110 ASP A O 1
ATOM 816 N N . ILE A 1 111 ? -4.419 8.783 6.394 1.00 97.75 111 ILE A N 1
ATOM 817 C CA . ILE A 1 111 ? -3.829 8.553 5.071 1.00 97.75 111 ILE A CA 1
ATOM 818 C C . ILE A 1 111 ? -2.376 9.030 5.111 1.00 97.75 111 ILE A C 1
ATOM 820 O O . ILE A 1 111 ? -2.139 10.217 5.357 1.00 97.75 111 ILE A O 1
ATOM 824 N N . PRO A 1 112 ? -1.395 8.151 4.842 1.00 96.44 112 PRO A N 1
ATOM 825 C CA . PRO A 1 112 ? 0.006 8.533 4.892 1.00 96.44 112 PRO A CA 1
ATOM 826 C C . PRO A 1 112 ? 0.338 9.508 3.753 1.00 96.44 112 PRO A C 1
ATOM 828 O O . PRO A 1 112 ? -0.164 9.376 2.635 1.00 96.44 112 PRO A O 1
ATOM 831 N N . TRP A 1 113 ? 1.202 10.484 4.039 1.00 94.56 113 TRP A N 1
ATOM 832 C CA . TRP A 1 113 ? 1.658 11.518 3.092 1.00 94.56 113 TRP A CA 1
ATOM 833 C C . TRP A 1 113 ? 0.526 12.342 2.456 1.00 94.56 113 TRP A C 1
ATOM 835 O O . TRP A 1 113 ? 0.622 12.775 1.305 1.00 94.56 113 TRP A O 1
ATOM 845 N N . SER A 1 114 ? -0.560 12.562 3.196 1.00 96.44 114 SER A N 1
ATOM 846 C CA . SER A 1 114 ? -1.714 13.295 2.683 1.00 96.44 114 SER A CA 1
ATOM 847 C C . SER A 1 114 ? -1.420 14.798 2.563 1.00 96.44 114 SER A C 1
ATOM 849 O O . SER A 1 114 ? -0.989 15.419 3.536 1.00 96.44 114 SER A O 1
ATOM 851 N N . PRO A 1 115 ? -1.714 15.440 1.415 1.00 96.50 115 PRO A N 1
ATOM 852 C CA . PRO A 1 115 ? -1.702 16.898 1.308 1.00 96.50 115 PRO A CA 1
ATOM 853 C C . PRO A 1 115 ? -2.972 17.537 1.902 1.00 96.50 115 PRO A C 1
ATOM 855 O O . PRO A 1 115 ? -3.076 18.765 1.964 1.00 96.50 115 PRO A O 1
ATOM 858 N N . ASN A 1 116 ? -3.968 16.734 2.299 1.00 96.81 116 ASN A N 1
ATOM 859 C CA . ASN A 1 116 ? -5.208 17.239 2.872 1.00 96.81 116 ASN A CA 1
ATOM 860 C C . ASN A 1 116 ? -4.992 17.672 4.328 1.00 96.81 116 ASN A C 1
ATOM 862 O O . ASN A 1 116 ? -4.711 16.859 5.200 1.00 96.81 116 ASN A O 1
ATOM 866 N N . ARG A 1 117 ? -5.230 18.958 4.595 1.00 95.12 117 ARG A N 1
ATOM 867 C CA . ARG A 1 117 ? -5.077 19.615 5.903 1.00 95.12 117 ARG A CA 1
ATOM 868 C C . ARG A 1 117 ? -6.008 19.065 6.990 1.00 95.12 117 ARG A C 1
ATOM 870 O O . ARG A 1 117 ? -5.772 19.319 8.165 1.00 95.12 117 ARG A O 1
ATOM 877 N N . GLN A 1 118 ? -7.094 18.405 6.589 1.00 94.50 118 GLN A N 1
ATOM 878 C CA . GLN A 1 118 ? -8.093 17.818 7.488 1.00 94.50 118 GLN A CA 1
ATOM 879 C C . GLN A 1 118 ? -7.724 16.397 7.930 1.00 94.50 118 GLN A C 1
ATOM 881 O O . GLN A 1 118 ? -8.345 15.865 8.842 1.00 94.50 118 GLN A O 1
ATOM 886 N N . VAL A 1 119 ? -6.724 15.787 7.292 1.00 96.62 119 VAL A N 1
ATOM 887 C CA . VAL A 1 119 ? -6.205 14.463 7.638 1.00 96.62 119 VAL A CA 1
ATOM 888 C C . VAL A 1 119 ? -4.960 14.650 8.501 1.00 96.62 119 VAL A C 1
ATOM 890 O O . VAL A 1 119 ? -4.132 15.517 8.216 1.00 96.62 119 VAL A O 1
ATOM 893 N N . LYS A 1 120 ? -4.817 13.860 9.571 1.00 97.31 120 LYS A N 1
ATOM 894 C CA . LYS A 1 120 ? -3.666 13.970 10.484 1.00 97.31 120 LYS A CA 1
ATOM 895 C C . LYS A 1 120 ? -2.347 13.626 9.798 1.00 97.31 120 LYS A C 1
ATOM 897 O O . LYS A 1 120 ? -1.333 14.245 10.112 1.00 97.31 120 LYS A O 1
ATOM 902 N N . SER A 1 121 ? -2.372 12.670 8.870 1.00 97.00 121 SER A N 1
ATOM 903 C CA . SER A 1 121 ? -1.218 12.151 8.138 1.00 97.00 121 SER A CA 1
ATOM 904 C C . SER A 1 121 ? -0.080 11.720 9.075 1.00 97.00 121 SER A C 1
ATOM 906 O O . SER A 1 121 ? 1.095 11.972 8.794 1.00 97.00 121 SER A O 1
ATOM 908 N N . ARG A 1 122 ? -0.435 11.111 10.212 1.00 97.06 122 ARG A N 1
ATOM 909 C CA . ARG A 1 122 ? 0.488 10.617 11.244 1.00 97.06 122 ARG A CA 1
ATOM 910 C C . ARG A 1 122 ? 0.766 9.125 11.100 1.00 97.06 122 ARG A C 1
ATOM 912 O O . ARG A 1 122 ? 1.848 8.701 11.494 1.00 97.06 122 ARG A O 1
ATOM 919 N N . ILE A 1 123 ? -0.165 8.366 10.515 1.00 98.00 123 ILE A N 1
ATOM 920 C CA . ILE A 1 123 ? 0.067 6.975 10.115 1.00 98.00 123 ILE A CA 1
ATOM 921 C C . ILE A 1 123 ? 1.316 6.893 9.227 1.00 98.00 123 ILE A C 1
ATOM 923 O O . ILE A 1 123 ? 1.458 7.625 8.244 1.00 98.00 123 ILE A O 1
ATOM 927 N N . MET A 1 124 ? 2.235 6.000 9.579 1.00 98.00 124 MET A N 1
ATOM 928 C CA . MET A 1 124 ? 3.482 5.795 8.855 1.00 98.00 124 MET A CA 1
ATOM 929 C C . MET A 1 124 ? 3.655 4.311 8.540 1.00 98.00 124 MET A C 1
ATOM 931 O O . MET A 1 124 ? 3.850 3.515 9.461 1.00 98.00 124 MET A O 1
ATOM 935 N N . PRO A 1 125 ? 3.601 3.911 7.261 1.00 97.94 125 PRO A N 1
ATOM 936 C CA . PRO A 1 125 ? 3.911 2.551 6.861 1.00 97.94 125 PRO A CA 1
ATOM 937 C C . PRO A 1 125 ? 5.367 2.416 6.391 1.00 97.94 125 PRO A C 1
ATOM 939 O O . PRO A 1 125 ? 5.970 3.353 5.869 1.00 97.94 125 PRO A O 1
ATOM 942 N N . ALA A 1 126 ? 5.913 1.212 6.517 1.00 98.19 126 ALA A N 1
ATOM 943 C CA . ALA A 1 126 ? 7.194 0.823 5.938 1.00 98.19 126 ALA A CA 1
ATOM 944 C C . ALA A 1 126 ? 7.108 -0.617 5.417 1.00 98.19 126 ALA A C 1
ATOM 946 O O . ALA A 1 126 ? 6.263 -1.394 5.860 1.00 98.19 126 ALA A O 1
ATOM 947 N N . ARG A 1 127 ? 7.964 -0.978 4.459 1.00 97.88 127 ARG A N 1
ATOM 948 C CA . ARG A 1 127 ? 8.094 -2.366 4.007 1.00 97.88 127 ARG A CA 1
ATOM 949 C C . ARG A 1 127 ? 8.833 -3.186 5.054 1.00 97.88 127 ARG A C 1
ATOM 951 O O . ARG A 1 127 ? 9.811 -2.702 5.621 1.00 97.88 127 ARG A O 1
ATOM 958 N N . ASP A 1 128 ? 8.383 -4.405 5.302 1.00 97.75 128 ASP A N 1
ATOM 959 C CA . ASP A 1 128 ? 9.116 -5.374 6.107 1.00 97.75 128 ASP A CA 1
ATOM 960 C C . ASP A 1 128 ? 10.187 -6.116 5.298 1.00 97.75 128 ASP A C 1
ATOM 962 O O . ASP A 1 128 ? 10.473 -5.798 4.145 1.00 97.75 128 ASP A O 1
ATOM 966 N N . VAL A 1 129 ? 10.815 -7.095 5.947 1.00 95.62 129 VAL A N 1
ATOM 967 C CA . VAL A 1 129 ? 11.912 -7.897 5.400 1.00 95.62 129 VAL A CA 1
ATOM 968 C C . VAL A 1 129 ? 11.507 -8.652 4.126 1.00 95.62 129 VAL A C 1
ATOM 970 O O . VAL A 1 129 ? 12.348 -8.854 3.250 1.00 95.62 129 VAL A O 1
ATOM 973 N N . ASP A 1 130 ? 10.228 -9.003 3.998 1.00 95.12 130 ASP A N 1
ATOM 974 C CA . ASP A 1 130 ? 9.668 -9.767 2.884 1.00 95.12 130 ASP A CA 1
ATOM 975 C C . ASP A 1 130 ? 9.001 -8.841 1.835 1.00 95.12 130 ASP A C 1
ATOM 977 O O . ASP A 1 130 ? 8.483 -9.304 0.820 1.00 95.12 130 ASP A O 1
ATOM 981 N N . GLY A 1 131 ? 9.035 -7.519 2.054 1.00 94.81 131 GLY A N 1
ATOM 982 C CA . GLY A 1 131 ? 8.534 -6.495 1.133 1.00 94.81 131 GLY A CA 1
ATOM 983 C C . GLY A 1 131 ? 7.073 -6.077 1.347 1.00 94.81 131 GLY A C 1
ATOM 984 O O . GLY A 1 131 ? 6.572 -5.227 0.595 1.00 94.81 131 GLY A O 1
ATOM 985 N N . TYR A 1 132 ? 6.385 -6.611 2.363 1.00 96.94 132 TYR A N 1
ATOM 986 C CA . TYR A 1 132 ? 5.001 -6.247 2.689 1.00 96.94 132 TYR A CA 1
ATOM 987 C C . TYR A 1 132 ? 4.943 -4.907 3.410 1.00 96.94 132 TYR A C 1
ATOM 989 O O . TYR A 1 132 ? 5.786 -4.611 4.252 1.00 96.94 132 TYR A O 1
ATOM 997 N N . LEU A 1 133 ? 3.913 -4.105 3.138 1.00 97.62 133 LEU A N 1
ATOM 998 C CA . LEU A 1 133 ? 3.671 -2.895 3.920 1.00 97.62 133 LEU A CA 1
ATOM 999 C C . LEU A 1 133 ? 3.159 -3.265 5.317 1.00 97.62 133 LEU A C 1
ATOM 1001 O O . LEU A 1 133 ? 2.223 -4.050 5.470 1.00 97.62 133 LEU A O 1
ATOM 1005 N N . ARG A 1 134 ? 3.789 -2.678 6.331 1.00 98.50 134 ARG A N 1
ATOM 1006 C CA . ARG A 1 134 ? 3.469 -2.817 7.753 1.00 98.50 134 ARG A CA 1
ATOM 1007 C C . ARG A 1 134 ? 3.378 -1.440 8.395 1.00 98.50 134 ARG A C 1
ATOM 1009 O O . ARG A 1 134 ? 3.947 -0.474 7.887 1.00 98.50 134 ARG A O 1
ATOM 1016 N N . ILE A 1 135 ? 2.679 -1.361 9.521 1.00 98.44 135 ILE A N 1
ATOM 1017 C CA . ILE A 1 135 ? 2.516 -0.117 10.274 1.00 98.44 135 ILE A CA 1
ATOM 1018 C C . ILE A 1 135 ? 3.742 0.113 11.166 1.00 98.44 135 ILE A C 1
ATOM 1020 O O . ILE A 1 135 ? 3.979 -0.648 12.100 1.00 98.44 135 ILE A O 1
ATOM 1024 N N . LEU A 1 136 ? 4.522 1.153 10.861 1.00 98.31 136 LEU A N 1
ATOM 1025 C CA . LEU A 1 136 ? 5.661 1.602 11.670 1.00 98.31 136 LEU A CA 1
ATOM 1026 C C . LEU A 1 136 ? 5.200 2.507 12.819 1.00 98.31 136 LEU A C 1
ATOM 1028 O O . LEU A 1 136 ? 5.664 2.361 13.945 1.00 98.31 136 LEU A O 1
ATOM 1032 N N . ASP A 1 137 ? 4.287 3.433 12.529 1.00 98.19 137 ASP A N 1
ATOM 1033 C CA . ASP A 1 137 ? 3.646 4.315 13.508 1.00 98.19 137 ASP A CA 1
ATOM 1034 C C . ASP A 1 137 ? 2.144 4.356 13.188 1.00 98.19 137 ASP A C 1
ATOM 1036 O O . ASP A 1 137 ? 1.794 4.795 12.091 1.00 98.19 137 ASP A O 1
ATOM 1040 N N . PRO A 1 138 ? 1.250 3.875 14.074 1.00 98.19 138 PRO A N 1
ATOM 1041 C CA . PRO A 1 138 ? -0.189 3.873 13.818 1.00 98.19 138 PRO A CA 1
ATOM 1042 C C . PRO A 1 138 ? -0.824 5.268 13.885 1.00 98.19 138 PRO A C 1
ATOM 1044 O O . PRO A 1 138 ? -1.989 5.421 13.519 1.00 98.19 138 PRO A O 1
ATOM 1047 N N . GLY A 1 139 ? -0.105 6.285 14.372 1.00 97.75 139 GLY A N 1
ATOM 1048 C CA . GLY A 1 139 ? -0.716 7.562 14.713 1.00 97.75 139 GLY A CA 1
ATOM 1049 C C . GLY A 1 139 ? -1.830 7.368 15.743 1.00 97.75 139 GLY A C 1
ATOM 1050 O O . GLY A 1 139 ? -1.603 6.794 16.807 1.00 97.75 139 GLY A O 1
ATOM 1051 N N . ASP A 1 140 ? -3.030 7.842 15.409 1.00 98.31 140 ASP A N 1
ATOM 1052 C CA . ASP A 1 140 ? -4.219 7.731 16.263 1.00 98.31 140 ASP A CA 1
ATOM 1053 C C . ASP A 1 140 ? -5.195 6.631 15.776 1.00 98.31 140 ASP A C 1
ATOM 1055 O O . ASP A 1 140 ? -6.305 6.504 16.296 1.00 98.31 140 ASP A O 1
ATOM 1059 N N . MET A 1 141 ? -4.795 5.817 14.787 1.00 98.56 141 MET A N 1
ATOM 1060 C CA . MET A 1 141 ? -5.650 4.766 14.228 1.00 98.56 141 MET A CA 1
ATOM 1061 C C . MET A 1 141 ? -5.825 3.596 15.218 1.00 98.56 141 MET A C 1
ATOM 1063 O O . MET A 1 141 ? -4.840 3.138 15.809 1.00 98.56 141 MET A O 1
ATOM 1067 N N . PRO A 1 142 ? -7.047 3.052 15.383 1.00 98.31 142 PRO A N 1
ATOM 1068 C CA . PRO A 1 142 ? -7.393 2.125 16.465 1.00 98.31 142 PRO A CA 1
ATOM 1069 C C . PRO A 1 142 ? -6.987 0.665 16.186 1.00 98.31 142 PRO A C 1
ATOM 1071 O O . PRO A 1 142 ? -7.800 -0.250 16.300 1.00 98.31 142 PRO A O 1
ATOM 1074 N N . PHE A 1 143 ? -5.731 0.416 15.817 1.00 98.31 143 PHE A N 1
ATOM 1075 C CA . PHE A 1 143 ? -5.234 -0.946 15.612 1.00 98.31 143 PHE A CA 1
ATOM 1076 C C . PHE A 1 143 ? -5.196 -1.749 16.923 1.00 98.31 143 PHE A C 1
ATOM 1078 O O . PHE A 1 143 ? -4.825 -1.239 17.983 1.00 98.31 143 PHE A O 1
ATOM 1085 N N . ASP A 1 144 ? -5.517 -3.043 16.842 1.00 97.25 144 ASP A N 1
ATOM 1086 C CA . ASP A 1 144 ? -5.304 -3.986 17.944 1.00 97.25 144 ASP A CA 1
ATOM 1087 C C . ASP A 1 144 ? -3.801 -4.078 18.276 1.00 97.25 144 ASP A C 1
ATOM 1089 O O . ASP A 1 144 ? -2.948 -4.163 17.389 1.00 97.25 144 ASP A O 1
ATOM 1093 N N . LYS A 1 145 ? -3.462 -4.112 19.568 1.00 97.69 145 LYS A N 1
ATOM 1094 C CA . LYS A 1 145 ? -2.082 -4.272 20.044 1.00 97.69 145 LYS A CA 1
ATOM 1095 C C . LYS A 1 145 ? -1.417 -5.524 19.478 1.00 97.69 145 LYS A C 1
ATOM 1097 O O . LYS A 1 145 ? -0.262 -5.456 19.078 1.00 97.69 145 LYS A O 1
ATOM 1102 N N . GLN A 1 146 ? -2.148 -6.635 19.380 1.00 98.06 146 GLN A N 1
ATOM 1103 C CA . GLN A 1 146 ? -1.606 -7.878 18.822 1.00 98.06 146 GLN A CA 1
ATOM 1104 C C . GLN A 1 146 ? -1.264 -7.741 17.332 1.00 98.06 146 GLN A C 1
ATOM 1106 O O . GLN A 1 146 ? -0.324 -8.363 16.848 1.00 98.06 146 GLN A O 1
ATOM 1111 N N . VAL A 1 147 ? -2.015 -6.917 16.597 1.00 98.38 147 VAL A N 1
ATOM 1112 C CA . VAL A 1 147 ? -1.738 -6.604 15.188 1.00 98.38 147 VAL A CA 1
ATOM 1113 C C . VAL A 1 147 ? -0.489 -5.724 15.082 1.00 98.38 147 VAL A C 1
ATOM 1115 O O . VAL A 1 147 ? 0.419 -6.027 14.307 1.00 98.38 147 VAL A O 1
ATOM 1118 N N . LEU A 1 148 ? -0.373 -4.696 15.928 1.00 98.50 148 LEU A N 1
ATOM 1119 C CA . LEU A 1 148 ? 0.818 -3.839 15.989 1.00 98.50 148 LEU A CA 1
ATOM 1120 C C . LEU A 1 148 ? 2.091 -4.605 16.376 1.00 98.50 148 LEU A C 1
ATOM 1122 O O . LEU A 1 148 ? 3.166 -4.308 15.853 1.00 98.50 148 LEU A O 1
ATOM 1126 N N . GLU A 1 149 ? 1.991 -5.611 17.244 1.00 98.50 149 GLU A N 1
ATOM 1127 C CA . GLU A 1 149 ? 3.111 -6.492 17.591 1.00 98.50 149 GLU 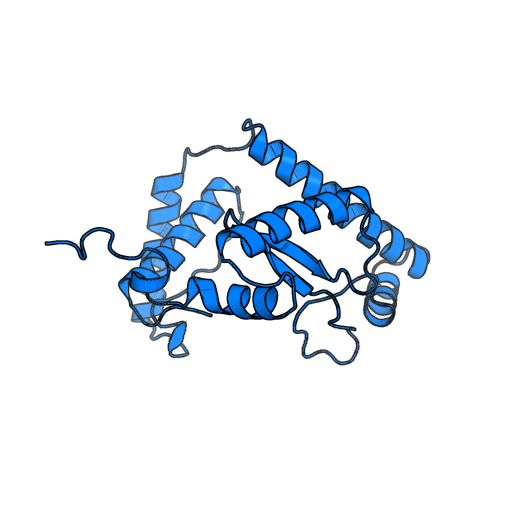A CA 1
ATOM 1128 C C . GLU A 1 149 ? 3.623 -7.273 16.372 1.00 98.50 149 GLU A C 1
ATOM 1130 O O . GLU A 1 149 ? 4.837 -7.350 16.167 1.00 98.50 149 GLU A O 1
ATOM 1135 N N . ILE A 1 150 ? 2.721 -7.774 15.516 1.00 98.44 150 ILE A N 1
ATOM 1136 C CA . ILE A 1 150 ? 3.085 -8.450 14.261 1.00 98.44 150 ILE A CA 1
ATOM 1137 C C . ILE A 1 150 ? 3.829 -7.484 13.331 1.00 98.44 150 ILE A C 1
ATOM 1139 O O . ILE A 1 150 ? 4.897 -7.829 12.820 1.00 98.44 150 ILE A O 1
ATOM 1143 N N . HIS A 1 151 ? 3.310 -6.268 13.133 1.00 98.56 151 HIS A N 1
ATOM 1144 C CA . HIS A 1 151 ? 3.977 -5.253 12.312 1.00 98.56 151 HIS A CA 1
ATOM 1145 C C . HIS A 1 151 ? 5.364 -4.899 12.850 1.00 98.56 151 HIS A C 1
ATOM 1147 O O . HIS A 1 151 ? 6.342 -4.914 12.101 1.00 98.56 151 HIS A O 1
ATOM 1153 N N . THR A 1 152 ? 5.456 -4.638 14.155 1.00 98.38 152 THR A N 1
ATOM 1154 C CA . THR A 1 152 ? 6.706 -4.252 14.819 1.00 98.38 152 THR A CA 1
ATOM 1155 C C . THR A 1 152 ? 7.757 -5.348 14.682 1.00 98.38 152 THR A C 1
ATOM 1157 O O . THR A 1 152 ? 8.911 -5.059 14.379 1.00 98.38 152 THR A O 1
ATOM 1160 N N . GLU A 1 153 ? 7.372 -6.612 14.867 1.00 98.31 153 GLU A N 1
ATOM 1161 C CA . GLU A 1 153 ? 8.278 -7.749 14.709 1.00 98.31 153 GLU A CA 1
ATOM 1162 C C . GLU A 1 153 ? 8.798 -7.888 13.274 1.00 98.31 153 GLU A C 1
ATOM 1164 O O . GLU A 1 153 ? 9.997 -8.056 13.054 1.00 98.31 153 GLU A O 1
ATOM 1169 N N . ARG A 1 154 ? 7.922 -7.761 12.275 1.00 98.25 154 ARG A N 1
ATOM 1170 C CA . ARG A 1 154 ? 8.305 -7.859 10.859 1.00 98.25 154 ARG A CA 1
ATOM 1171 C C . ARG A 1 154 ? 9.237 -6.724 10.429 1.00 98.25 154 ARG A C 1
ATOM 1173 O O . ARG A 1 154 ? 10.219 -6.966 9.725 1.00 98.25 154 ARG A O 1
ATOM 1180 N N . LEU A 1 155 ? 8.971 -5.505 10.892 1.00 98.56 155 LEU A N 1
ATOM 1181 C CA . LEU A 1 155 ? 9.826 -4.345 10.639 1.00 98.56 155 LEU A CA 1
ATOM 1182 C C . LEU A 1 155 ? 11.168 -4.447 11.373 1.00 98.56 155 LEU A C 1
ATOM 1184 O O . LEU A 1 155 ? 12.203 -4.114 10.797 1.00 98.56 155 LEU A O 1
ATOM 1188 N N . ARG A 1 156 ? 11.181 -4.967 12.607 1.00 98.50 156 ARG A N 1
ATOM 1189 C CA . ARG A 1 156 ? 12.416 -5.211 13.366 1.00 98.50 156 ARG A CA 1
ATOM 1190 C C . ARG A 1 156 ? 13.350 -6.166 12.626 1.00 98.50 156 ARG A C 1
ATOM 1192 O O . ARG A 1 156 ? 14.529 -5.862 12.496 1.00 98.50 156 ARG A O 1
ATOM 1199 N N . ARG A 1 157 ? 12.826 -7.257 12.058 1.00 98.38 157 ARG A N 1
ATOM 1200 C CA . ARG A 1 157 ? 13.631 -8.190 11.245 1.00 98.38 157 ARG A CA 1
ATOM 1201 C C . ARG A 1 157 ? 14.292 -7.512 10.052 1.00 98.38 157 ARG A C 1
ATOM 1203 O O . ARG A 1 157 ? 15.428 -7.835 9.716 1.00 98.38 157 ARG A O 1
ATOM 1210 N N . ARG A 1 158 ? 13.595 -6.567 9.410 1.00 97.31 158 ARG A N 1
ATOM 1211 C CA . ARG A 1 158 ? 14.181 -5.766 8.330 1.00 97.31 158 ARG A CA 1
ATOM 1212 C C . ARG A 1 158 ? 15.318 -4.893 8.852 1.00 97.31 158 ARG A C 1
ATOM 1214 O O . ARG A 1 158 ? 16.409 -4.942 8.295 1.00 97.31 158 ARG A O 1
ATOM 1221 N N . ALA A 1 159 ? 15.057 -4.140 9.920 1.00 97.75 159 ALA A N 1
ATOM 1222 C CA . ALA A 1 159 ? 16.029 -3.258 10.561 1.00 97.75 159 ALA A CA 1
ATOM 1223 C C . ALA A 1 159 ? 17.314 -4.018 10.944 1.00 97.75 159 ALA A C 1
ATOM 1225 O O . ALA A 1 159 ? 18.418 -3.596 10.607 1.00 97.75 159 ALA A O 1
ATOM 1226 N N . GLU A 1 160 ? 17.164 -5.197 11.554 1.00 97.62 160 GLU A N 1
ATOM 1227 C CA . GLU A 1 160 ? 18.267 -6.089 11.925 1.00 97.62 160 GLU A CA 1
ATOM 1228 C C . GLU A 1 160 ? 19.035 -6.615 10.706 1.00 97.62 160 GLU A C 1
ATOM 1230 O O . GLU A 1 160 ? 20.264 -6.566 10.697 1.00 97.62 160 GLU A O 1
ATOM 1235 N N . ARG A 1 161 ? 18.334 -7.075 9.657 1.00 95.88 161 ARG A N 1
ATOM 1236 C CA . ARG A 1 161 ? 18.961 -7.563 8.415 1.00 95.88 161 ARG A CA 1
ATOM 1237 C C . ARG A 1 161 ? 19.777 -6.475 7.718 1.00 95.88 161 ARG A C 1
ATOM 1239 O O . ARG A 1 161 ? 20.837 -6.762 7.171 1.00 95.88 161 ARG A O 1
ATOM 1246 N N . GLU A 1 162 ? 19.260 -5.252 7.696 1.00 93.94 162 GLU A N 1
ATOM 1247 C CA . GLU A 1 162 ? 19.875 -4.112 7.009 1.00 93.94 162 GLU A CA 1
ATOM 1248 C C . GLU A 1 162 ? 20.891 -3.366 7.892 1.00 93.94 162 GLU A C 1
ATOM 1250 O O . GLU A 1 162 ? 21.629 -2.523 7.389 1.00 93.94 162 GLU A O 1
ATOM 1255 N N . GLY A 1 163 ? 20.976 -3.690 9.187 1.00 95.94 163 GLY A N 1
ATOM 1256 C CA . GLY A 1 163 ? 21.877 -3.024 10.130 1.00 95.94 163 GLY A CA 1
ATOM 1257 C C . GLY A 1 163 ? 21.509 -1.559 10.384 1.00 95.94 163 GLY A C 1
ATOM 1258 O O . GLY A 1 163 ? 22.390 -0.735 10.625 1.00 95.94 163 GLY A O 1
ATOM 1259 N N . VAL A 1 164 ? 20.218 -1.228 10.306 1.00 95.50 164 VAL A N 1
ATOM 1260 C CA . VAL A 1 164 ? 19.677 0.136 10.429 1.00 95.50 164 VAL A CA 1
ATOM 1261 C C . VAL A 1 164 ? 18.714 0.240 11.617 1.00 95.50 164 VAL A C 1
ATOM 1263 O O . VAL A 1 164 ? 18.147 -0.769 12.037 1.00 95.50 164 VAL A O 1
ATOM 1266 N N . PRO A 1 165 ? 18.512 1.435 12.200 1.00 95.56 165 PRO A N 1
ATOM 1267 C CA . PRO A 1 165 ? 17.517 1.625 13.252 1.00 95.56 165 PRO A CA 1
ATOM 1268 C C . PRO A 1 165 ? 16.079 1.416 12.750 1.00 95.56 165 PRO A C 1
ATOM 1270 O O . PRO A 1 165 ? 15.742 1.711 11.604 1.00 95.56 165 PRO A O 1
ATOM 1273 N N . LEU A 1 166 ? 15.204 0.944 13.646 1.00 96.62 166 LEU A N 1
ATOM 1274 C CA . LEU A 1 166 ? 13.756 0.912 13.427 1.00 96.62 166 LEU A CA 1
ATOM 1275 C C . LEU A 1 166 ? 13.173 2.315 13.651 1.00 96.62 166 LEU A C 1
ATOM 1277 O O . LEU A 1 166 ? 12.657 2.620 14.725 1.00 96.62 166 LEU A O 1
ATOM 1281 N N . ASP A 1 167 ? 13.303 3.183 12.653 1.00 95.38 167 ASP A N 1
ATOM 1282 C CA . ASP A 1 167 ? 12.820 4.562 12.712 1.00 95.38 167 ASP A CA 1
ATOM 1283 C C . ASP A 1 167 ? 12.180 5.025 11.390 1.00 95.38 167 ASP A C 1
ATOM 1285 O O . ASP A 1 167 ? 11.912 4.237 10.478 1.00 95.38 167 ASP A O 1
ATOM 1289 N N . ARG A 1 168 ? 11.882 6.326 11.298 1.00 94.88 168 ARG A N 1
ATOM 1290 C CA . ARG A 1 168 ? 11.191 6.935 10.152 1.00 94.88 168 ARG A CA 1
ATOM 1291 C C . ARG A 1 168 ? 11.957 6.801 8.832 1.00 94.88 168 ARG A C 1
ATOM 1293 O O . ARG A 1 168 ? 11.316 6.846 7.783 1.00 94.88 168 ARG A O 1
ATOM 1300 N N . GLU A 1 169 ? 13.269 6.581 8.850 1.00 95.06 169 GLU A N 1
ATOM 1301 C CA . GLU A 1 169 ? 14.053 6.381 7.626 1.00 95.06 169 GLU A CA 1
ATOM 1302 C C . GLU A 1 169 ? 13.689 5.065 6.920 1.00 95.06 169 GLU A C 1
ATOM 1304 O O . GLU A 1 169 ? 13.748 4.976 5.689 1.00 95.06 169 GLU A O 1
ATOM 1309 N N . LEU A 1 170 ? 13.196 4.053 7.649 1.00 95.94 170 LEU A N 1
ATOM 1310 C CA . LEU A 1 170 ? 12.632 2.853 7.019 1.00 95.94 170 LEU A CA 1
ATOM 1311 C C . LEU A 1 170 ? 11.387 3.176 6.190 1.00 95.94 170 LEU A C 1
ATOM 1313 O O . LEU A 1 170 ? 11.216 2.633 5.097 1.00 95.94 170 LEU A O 1
ATOM 1317 N N . ALA A 1 171 ? 10.530 4.081 6.662 1.00 96.12 171 ALA A N 1
ATOM 1318 C CA . ALA A 1 171 ? 9.362 4.508 5.898 1.00 96.12 171 ALA A CA 1
ATOM 1319 C C . ALA A 1 171 ? 9.773 5.290 4.646 1.00 96.12 171 ALA A C 1
ATOM 1321 O O . ALA A 1 171 ? 9.285 5.001 3.553 1.00 96.12 171 ALA A O 1
ATOM 1322 N N . VAL A 1 172 ? 10.728 6.216 4.777 1.00 95.19 172 VAL A N 1
ATOM 1323 C CA . VAL A 1 172 ? 11.253 6.989 3.641 1.00 95.19 172 VAL A CA 1
ATOM 1324 C C . VAL A 1 172 ? 11.897 6.070 2.601 1.00 95.19 172 VAL A C 1
ATOM 1326 O O . VAL A 1 172 ? 11.546 6.142 1.425 1.00 95.19 172 VAL A O 1
ATOM 1329 N N . SER A 1 173 ? 12.777 5.154 3.012 1.00 95.12 173 SER A N 1
ATOM 1330 C CA . SE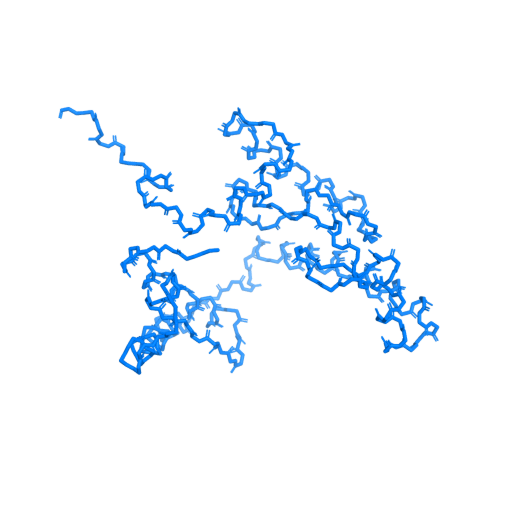R A 1 173 ? 13.423 4.216 2.082 1.00 95.12 173 SER A CA 1
ATOM 1331 C C . SER A 1 173 ? 12.411 3.316 1.361 1.00 95.12 173 SER A C 1
ATOM 1333 O O . SER A 1 173 ? 12.541 3.082 0.161 1.00 95.12 173 SER A O 1
ATOM 1335 N N . SER A 1 174 ? 11.337 2.900 2.041 1.00 95.75 174 SER A N 1
ATOM 1336 C CA . SER A 1 174 ? 10.262 2.087 1.450 1.00 95.75 174 SER A CA 1
ATOM 1337 C C . SER A 1 174 ? 9.521 2.783 0.299 1.00 95.75 174 SER A C 1
ATOM 1339 O O . SER A 1 174 ? 9.019 2.110 -0.607 1.00 95.75 174 SER A O 1
ATOM 1341 N N . VAL A 1 175 ? 9.445 4.122 0.312 1.00 95.50 175 VAL A N 1
ATOM 1342 C CA . VAL A 1 175 ? 8.832 4.925 -0.766 1.00 95.50 175 VAL A CA 1
ATOM 1343 C C . VAL A 1 175 ? 9.670 4.871 -2.050 1.00 95.50 175 VAL A C 1
ATOM 1345 O O . VAL A 1 175 ? 9.112 4.869 -3.159 1.00 95.50 175 VAL A O 1
ATOM 1348 N N . TYR A 1 176 ? 10.996 4.824 -1.901 1.00 94.69 176 TYR A N 1
ATOM 1349 C CA . TYR A 1 176 ? 11.956 4.857 -3.005 1.00 94.69 176 TYR A CA 1
ATOM 1350 C C . TYR A 1 176 ? 12.396 3.476 -3.488 1.00 94.69 176 TYR A C 1
ATOM 1352 O O . TYR A 1 176 ? 12.830 3.382 -4.631 1.00 94.69 176 TYR A O 1
ATOM 1360 N N . GLU A 1 177 ? 12.230 2.420 -2.687 1.00 95.06 177 GLU A N 1
ATOM 1361 C CA . GLU A 1 177 ? 12.718 1.062 -2.977 1.00 95.06 177 GLU A CA 1
ATOM 1362 C C . GLU A 1 177 ? 12.465 0.628 -4.430 1.00 95.06 177 GLU A C 1
ATOM 1364 O O . GLU A 1 177 ? 13.400 0.356 -5.169 1.00 95.06 177 GLU A O 1
ATOM 1369 N N . MET A 1 178 ? 11.220 0.687 -4.907 1.00 94.38 178 MET A N 1
ATOM 1370 C CA . MET A 1 178 ? 10.869 0.227 -6.264 1.00 94.38 178 MET A CA 1
ATOM 1371 C C . MET A 1 178 ? 11.456 1.083 -7.403 1.00 94.38 178 MET A C 1
ATOM 1373 O O . MET A 1 178 ? 11.392 0.679 -8.561 1.00 94.38 178 MET A O 1
ATOM 1377 N N . SER A 1 179 ? 11.996 2.267 -7.099 1.00 95.81 179 SER A N 1
ATOM 1378 C CA . SER A 1 179 ? 12.701 3.128 -8.061 1.00 95.81 179 SER A CA 1
ATOM 1379 C C . SER A 1 179 ? 14.219 3.018 -7.998 1.00 95.81 179 SER A C 1
ATOM 1381 O O . SER A 1 179 ? 14.896 3.608 -8.839 1.00 95.81 179 SER A O 1
ATOM 1383 N N . GLU A 1 180 ? 14.756 2.292 -7.018 1.00 96.06 180 GLU A N 1
ATOM 1384 C CA . GLU A 1 180 ? 16.192 2.074 -6.926 1.00 96.06 180 GLU A CA 1
ATOM 1385 C C . GLU A 1 180 ? 16.701 1.271 -8.139 1.00 96.06 180 GLU A C 1
ATOM 1387 O O . GLU A 1 180 ? 15.970 0.445 -8.707 1.00 96.06 180 GLU A O 1
ATOM 1392 N N . PRO A 1 181 ? 17.959 1.489 -8.560 1.00 94.62 181 PRO A N 1
ATOM 1393 C CA . PRO A 1 181 ? 18.569 0.692 -9.615 1.00 94.62 181 PRO A CA 1
ATOM 1394 C C . PRO A 1 181 ? 18.588 -0.795 -9.256 1.00 94.62 181 PRO A C 1
ATOM 1396 O O . PRO A 1 181 ? 18.797 -1.164 -8.096 1.00 94.62 181 PRO A O 1
ATOM 1399 N N . LEU A 1 182 ? 18.455 -1.660 -10.262 1.00 92.31 182 LEU A N 1
ATOM 1400 C CA . LEU A 1 182 ? 18.477 -3.111 -10.077 1.00 92.31 182 LEU A CA 1
ATOM 1401 C C . LEU A 1 182 ? 19.730 -3.586 -9.329 1.00 92.31 182 LEU A C 1
ATOM 1403 O O . LEU A 1 182 ? 19.617 -4.440 -8.460 1.00 92.31 182 LEU A O 1
ATOM 1407 N N . SER A 1 183 ? 20.891 -2.979 -9.586 1.00 92.44 183 SER A N 1
ATOM 1408 C CA . SER A 1 183 ? 22.154 -3.294 -8.900 1.00 92.44 183 SER A CA 1
ATOM 1409 C C . SER A 1 183 ? 22.135 -3.025 -7.392 1.00 92.44 183 SER A C 1
ATOM 1411 O O . SER A 1 183 ? 22.961 -3.570 -6.663 1.00 92.44 183 SER A O 1
ATOM 1413 N N . ARG A 1 184 ? 21.209 -2.192 -6.906 1.00 91.62 184 ARG A N 1
ATOM 1414 C CA . ARG A 1 184 ? 20.986 -1.976 -5.474 1.00 91.62 184 ARG A CA 1
ATOM 1415 C C . ARG A 1 184 ? 19.966 -2.958 -4.905 1.00 91.62 184 ARG A C 1
ATOM 1417 O O . ARG A 1 184 ? 20.158 -3.441 -3.795 1.00 91.62 184 ARG A O 1
ATOM 1424 N N . LEU A 1 185 ? 18.895 -3.235 -5.649 1.00 90.81 185 LEU A N 1
ATOM 1425 C CA . LEU A 1 185 ? 17.827 -4.151 -5.231 1.00 90.81 185 LEU A CA 1
ATOM 1426 C C . LEU A 1 185 ? 18.290 -5.607 -5.199 1.00 90.81 185 LEU A C 1
ATOM 1428 O O . LEU A 1 185 ? 17.985 -6.347 -4.268 1.00 90.81 185 LEU A O 1
ATOM 1432 N N . VAL A 1 186 ? 19.039 -6.004 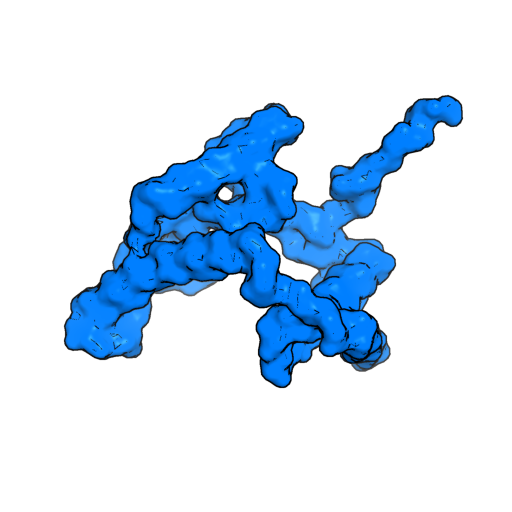-6.223 1.00 89.12 186 VAL A N 1
ATOM 1433 C CA . VAL A 1 186 ? 19.618 -7.333 -6.393 1.00 89.12 186 VAL A CA 1
ATOM 1434 C C . VAL A 1 186 ? 21.079 -7.143 -6.812 1.00 89.12 186 VAL A C 1
ATOM 1436 O O . VAL A 1 186 ? 21.380 -7.120 -8.005 1.00 89.12 186 VAL A O 1
ATOM 1439 N N . PRO A 1 187 ? 21.997 -6.953 -5.847 1.00 85.19 187 PRO A N 1
ATOM 1440 C CA . PRO A 1 187 ? 23.411 -6.783 -6.148 1.00 85.19 187 PRO A CA 1
ATOM 1441 C C . PRO A 1 187 ? 23.990 -7.999 -6.871 1.00 85.19 187 PRO A C 1
ATOM 1443 O O . PRO A 1 187 ? 23.712 -9.144 -6.504 1.00 85.19 187 PRO A O 1
ATOM 1446 N N . ASP A 1 188 ? 24.844 -7.753 -7.865 1.00 84.62 188 ASP A N 1
ATOM 1447 C CA . ASP A 1 188 ? 25.559 -8.818 -8.558 1.00 84.62 188 ASP A CA 1
ATOM 1448 C C . ASP A 1 188 ? 26.465 -9.568 -7.573 1.00 84.62 188 ASP A C 1
ATOM 1450 O O . ASP A 1 188 ? 27.496 -9.067 -7.116 1.00 84.62 188 ASP A O 1
ATOM 1454 N N . LEU A 1 189 ? 26.112 -10.822 -7.288 1.00 72.25 189 LEU A N 1
ATOM 1455 C CA . LEU A 1 189 ? 26.921 -11.726 -6.462 1.00 72.25 189 LEU A CA 1
ATOM 1456 C C . LEU A 1 189 ? 28.250 -12.120 -7.144 1.00 72.25 189 LEU A C 1
ATOM 1458 O O . LEU A 1 189 ? 29.108 -12.740 -6.520 1.00 72.25 189 LEU A O 1
ATOM 1462 N N . PHE A 1 190 ? 28.434 -11.751 -8.417 1.00 59.28 190 PHE A N 1
ATOM 1463 C CA . PHE A 1 190 ? 29.592 -12.080 -9.253 1.00 59.28 190 PHE A CA 1
ATOM 1464 C C . PHE A 1 190 ? 30.612 -10.941 -9.388 1.00 59.28 190 PHE A C 1
ATOM 1466 O O . PHE A 1 190 ? 31.318 -10.851 -10.386 1.00 59.28 190 PHE A O 1
ATOM 1473 N N . THR A 1 191 ? 30.768 -10.096 -8.372 1.00 55.62 191 THR A N 1
ATOM 1474 C CA . THR A 1 191 ? 31.870 -9.113 -8.316 1.00 55.62 191 THR A CA 1
ATOM 1475 C C . THR A 1 191 ? 33.189 -9.705 -7.789 1.00 55.62 191 THR A C 1
ATOM 1477 O O . THR A 1 191 ? 34.090 -8.981 -7.375 1.00 55.62 191 THR A O 1
ATOM 1480 N N . GLY A 1 192 ? 33.333 -11.035 -7.835 1.00 55.75 192 GLY A N 1
ATOM 1481 C CA . GLY A 1 192 ? 34.514 -11.763 -7.377 1.00 55.75 192 GLY A CA 1
ATOM 1482 C C . GLY A 1 192 ? 35.035 -12.779 -8.392 1.00 55.75 192 GLY A C 1
ATOM 1483 O O . GLY A 1 192 ? 34.846 -13.979 -8.192 1.00 55.75 192 GLY A O 1
ATOM 1484 N N . LYS A 1 193 ? 35.697 -12.297 -9.451 1.00 39.12 193 LYS A N 1
ATOM 1485 C CA . LYS A 1 193 ? 36.975 -12.806 -9.991 1.00 39.12 193 LYS A CA 1
ATOM 1486 C C . LYS A 1 193 ? 37.489 -11.919 -11.120 1.00 39.12 193 LYS A C 1
ATOM 1488 O O . LYS A 1 193 ? 36.718 -11.684 -12.071 1.00 39.12 193 LYS A O 1
#

Nearest PDB structures (foldseek):
  6h9f-assembly1_D  TM=9.711E-01  e=6.929E-14  Clostridium cochlearium
  1i9c-assembly1_B  TM=9.690E-01  e=1.459E-13  Clostridium cochlearium
  4s26-assembly1_A  TM=4.446E-01  e=1.751E+00  Arabidopsis thaliana

Foldseek 3Di:
DAALDLVLRLVVLLVQLLVCLQVVPPDGDWDFSCPVPDDDDPVRNVSSVVSSVVSSVVNNPDYCPPPPVVVVVVVLVVLQVVQLQVQLCVCVVNDNVSSVQVCQQQQLDADAPDPDPSGPNQFFWAAFPVGDIATLDSDRHPHDPVSNVVRVVRNVNRCVVVVHDSDRVRRVCRVCLSHDDPCVNPNDPPPDD

pLDDT: mean 95.63, std 7.02, range [39.12, 98.69]

Sequence (193 aa):
AWPQDDAQCAALVAYGGTLAAIGGAASVTTKSTHEAFGIPTPQANAEGLRMTRMAIYLARQIRLDEHPEFLAEVDLIKREVRPILDATLEIGEGDVAVGTVRACEAGILDIPWSPNRQVKSRIMPARDVDGYLRILDPGDMPFDKQVLEIHTERLRRRAEREGVPLDRELAVSSVYEMSEPLSRLVPDLFTGK

Secondary structure (DSSP, 8-state):
---SSHHHHHHHHHHHHHHHHHTT-S------GGGGTSSPPHHHHHHHHHHHHHHHHHHTT---TT-HHHHHHHHHHHHHHHHHHHHHHHHTTT-HHHHHHHHHHHTSS--TT---TTS----EEEE-TTS-EEEEE-TT----HHHHHHHHHHHHHHHHHHT--SSHHHHHHHHHGGGS-HHHHS--TT---

Solvent-accessible surface area (backbone atoms only — not comparable to full-atom values): 10452 Å² total; per-residue (Å²): 96,51,21,81,50,55,68,63,25,46,50,53,36,22,47,53,20,27,51,34,44,46,72,65,52,95,70,78,86,69,51,39,54,35,66,54,78,50,87,59,53,74,64,44,41,52,51,20,50,51,42,20,54,51,25,25,61,74,25,70,80,56,78,53,86,85,38,68,70,52,49,51,52,54,49,51,52,51,58,50,46,49,44,32,54,52,53,22,27,57,77,21,77,70,37,60,71,61,2,50,55,51,18,18,65,66,17,38,44,58,44,62,86,51,88,51,87,62,40,65,38,52,30,35,56,22,47,25,67,89,64,50,82,31,55,74,36,57,60,60,33,58,59,49,66,74,57,49,51,52,26,46,53,41,36,44,53,27,18,63,75,69,75,46,75,86,49,71,66,47,30,56,49,48,51,43,52,73,29,52,57,62,65,72,79,56,56,73,88,76,83,78,129

Radius of gyration: 19.48 Å; Cα contacts (8 Å, |Δi|>4): 260; chains: 1; bounding box: 61×42×48 Å

Mean predicted aligned error: 3.72 Å